Protein AF-A0A5J5A5L0-F1 (afdb_monomer_lite)

pLDDT: mean 72.86, std 15.51, range [33.0, 92.5]

Structure (mmCIF, N/CA/C/O backbone):
data_AF-A0A5J5A5L0-F1
#
_entry.id   AF-A0A5J5A5L0-F1
#
loop_
_atom_site.group_PDB
_atom_site.id
_atom_site.type_symbol
_atom_site.label_atom_id
_atom_site.label_alt_id
_atom_site.label_comp_id
_atom_site.label_asym_id
_atom_site.label_entity_id
_atom_site.label_seq_id
_atom_site.pdbx_PDB_ins_code
_atom_site.Cartn_x
_atom_site.Cartn_y
_atom_site.Cartn_z
_atom_site.occupancy
_atom_site.B_iso_or_equiv
_atom_site.auth_seq_id
_atom_site.auth_comp_id
_atom_site.auth_asym_id
_atom_site.auth_atom_id
_atom_site.pdbx_PDB_model_num
ATOM 1 N N . MET A 1 1 ? 2.752 12.393 -6.416 1.00 67.81 1 MET A N 1
ATOM 2 C CA . MET A 1 1 ? 1.842 11.281 -6.070 1.00 67.81 1 MET A CA 1
ATOM 3 C C . MET A 1 1 ? 1.662 11.139 -4.573 1.00 67.81 1 MET A C 1
ATOM 5 O O . MET A 1 1 ? 0.551 11.341 -4.117 1.00 67.81 1 MET A O 1
ATOM 9 N N . LEU A 1 2 ? 2.742 10.906 -3.819 1.00 70.50 2 LEU A N 1
ATOM 10 C CA . LEU A 1 2 ? 2.689 10.671 -2.369 1.00 70.50 2 LEU A CA 1
ATOM 11 C C . LEU A 1 2 ? 1.915 11.744 -1.575 1.00 70.50 2 LEU A C 1
ATOM 13 O O . LEU A 1 2 ? 1.157 11.389 -0.683 1.00 70.50 2 LEU A O 1
ATOM 17 N N . CYS A 1 3 ? 2.018 13.036 -1.925 1.00 77.50 3 CYS A N 1
ATOM 18 C CA . CYS A 1 3 ? 1.209 14.078 -1.265 1.00 77.50 3 CYS A CA 1
ATOM 19 C C . CYS A 1 3 ? -0.302 13.914 -1.475 1.00 77.50 3 CYS A C 1
ATOM 21 O O . CYS A 1 3 ? -1.066 14.151 -0.550 1.00 77.50 3 CYS A O 1
ATOM 23 N N . LEU A 1 4 ? -0.739 13.529 -2.677 1.00 72.06 4 LEU A N 1
ATOM 24 C CA . LEU A 1 4 ? -2.165 13.359 -2.980 1.00 72.06 4 LEU A CA 1
ATOM 25 C C . LEU A 1 4 ? -2.728 12.141 -2.244 1.00 72.06 4 LEU A C 1
ATOM 27 O O . LEU A 1 4 ? -3.839 12.176 -1.732 1.00 72.06 4 LEU A O 1
ATOM 31 N N . GLU A 1 5 ? -1.923 11.091 -2.124 1.00 69.75 5 GLU A N 1
ATOM 32 C CA . GLU A 1 5 ? -2.253 9.906 -1.337 1.00 69.75 5 GLU A CA 1
ATOM 33 C C . GLU A 1 5 ? -2.324 10.227 0.167 1.00 69.75 5 GLU A C 1
ATOM 35 O O . GLU A 1 5 ? -3.290 9.861 0.834 1.00 69.75 5 GLU A O 1
ATOM 40 N N . ALA A 1 6 ? -1.377 11.009 0.697 1.00 75.25 6 ALA A N 1
ATOM 41 C CA . ALA A 1 6 ? -1.411 11.475 2.085 1.00 75.25 6 ALA A CA 1
ATOM 42 C C . ALA A 1 6 ? -2.642 12.353 2.379 1.00 75.25 6 ALA A C 1
ATOM 44 O O . ALA A 1 6 ? -3.302 12.178 3.404 1.00 75.25 6 ALA A O 1
ATOM 45 N N . TRP A 1 7 ? -2.988 13.263 1.464 1.00 76.88 7 TRP A N 1
ATOM 46 C CA . TRP A 1 7 ?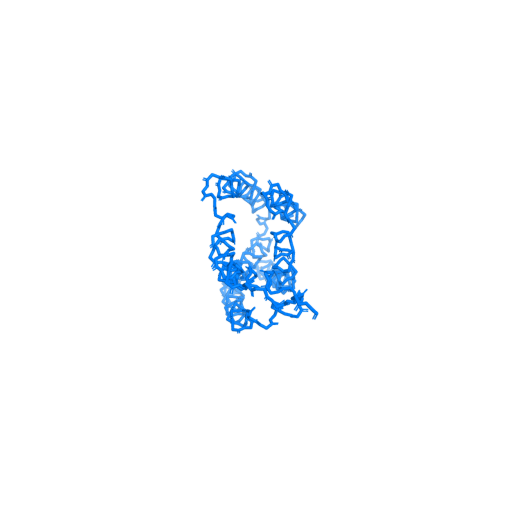 -4.184 14.100 1.580 1.00 76.88 7 TRP A CA 1
ATOM 47 C C . TRP A 1 7 ? -5.472 13.285 1.505 1.00 76.88 7 TRP A C 1
ATOM 49 O O . TRP A 1 7 ? -6.413 13.567 2.242 1.00 76.88 7 TRP A O 1
ATOM 59 N N . TYR A 1 8 ? -5.513 12.249 0.667 1.00 75.44 8 TYR A N 1
ATOM 60 C CA . TYR A 1 8 ? -6.637 11.318 0.624 1.00 75.44 8 TYR A CA 1
ATOM 61 C C . TYR A 1 8 ? -6.866 10.640 1.984 1.00 75.44 8 TYR A C 1
ATOM 63 O O . TYR A 1 8 ? -7.988 10.664 2.493 1.00 75.44 8 TYR A O 1
ATOM 71 N N . PHE A 1 9 ? -5.812 10.120 2.623 1.00 71.31 9 PHE A N 1
ATOM 72 C CA . PHE A 1 9 ? -5.925 9.535 3.965 1.00 71.31 9 PHE A CA 1
ATOM 73 C C . PHE A 1 9 ? -6.402 10.550 5.011 1.00 71.31 9 PHE A C 1
ATOM 75 O O . PHE A 1 9 ? -7.256 10.223 5.831 1.00 71.31 9 PHE A O 1
ATOM 82 N N . GLN A 1 10 ? -5.917 11.792 4.962 1.00 77.56 10 GLN A N 1
ATOM 83 C CA . GLN A 1 10 ? -6.354 12.848 5.882 1.00 77.56 10 GLN A CA 1
ATOM 84 C C . GLN A 1 10 ? -7.839 13.189 5.712 1.00 77.56 10 GLN A C 1
ATOM 86 O O . GLN A 1 10 ? -8.546 13.353 6.704 1.00 77.56 10 GLN A O 1
ATOM 91 N N . ILE A 1 11 ? -8.338 13.237 4.474 1.00 72.88 11 ILE A N 1
ATOM 92 C CA . ILE A 1 11 ? -9.765 13.452 4.199 1.00 72.88 11 ILE A CA 1
ATOM 93 C C . ILE A 1 11 ? -10.605 12.298 4.764 1.00 72.88 11 ILE A C 1
ATOM 95 O O . ILE A 1 11 ? -11.644 12.547 5.370 1.00 72.88 11 ILE A O 1
ATOM 99 N N . LEU A 1 12 ? -10.155 11.046 4.624 1.00 70.56 12 LEU A N 1
ATOM 100 C CA . LEU A 1 12 ? -10.853 9.894 5.206 1.00 70.56 12 LEU A CA 1
ATOM 101 C C . LEU A 1 12 ? -10.884 9.931 6.739 1.00 70.56 12 LEU A C 1
ATOM 103 O O . LEU A 1 12 ? -11.918 9.626 7.326 1.00 70.56 12 LEU A O 1
ATOM 107 N N . VAL A 1 13 ? -9.787 10.333 7.387 1.00 73.50 13 VAL A N 1
ATOM 108 C CA . VAL A 1 13 ? -9.740 10.511 8.850 1.00 73.50 13 VAL A CA 1
ATOM 109 C C . VAL A 1 13 ? -10.715 11.603 9.293 1.00 73.50 13 VAL A C 1
ATOM 111 O O . VAL A 1 13 ? -11.463 11.405 10.247 1.00 73.50 13 VAL A O 1
ATOM 114 N N . LEU A 1 14 ? -10.770 12.729 8.574 1.00 76.25 14 LEU A N 1
ATOM 115 C CA . LEU A 1 14 ? -11.729 13.800 8.859 1.00 76.25 14 LEU A CA 1
ATOM 116 C C . LEU A 1 14 ? -13.182 13.327 8.707 1.00 76.25 14 LEU A C 1
ATOM 118 O O . LEU A 1 14 ? -14.021 13.661 9.539 1.00 76.25 14 LEU A O 1
ATOM 122 N N . LEU A 1 15 ? -13.475 12.513 7.688 1.00 68.12 15 LEU A N 1
ATOM 123 C CA . LEU A 1 15 ? -14.794 11.897 7.513 1.00 68.12 15 LEU A CA 1
ATOM 124 C C . LEU A 1 15 ? -15.122 10.899 8.631 1.00 68.12 15 LEU A C 1
ATOM 126 O O . LEU A 1 15 ? -16.262 10.856 9.084 1.00 68.12 15 LEU A O 1
ATOM 130 N N . ALA A 1 16 ? -14.140 10.132 9.111 1.00 66.75 16 ALA A N 1
ATOM 131 C CA . ALA A 1 16 ? -14.319 9.234 10.251 1.00 66.75 16 ALA A CA 1
ATOM 132 C C . ALA A 1 16 ? -14.607 9.997 11.557 1.00 66.75 16 ALA A C 1
ATOM 134 O O . ALA A 1 16 ? -15.384 9.523 12.381 1.00 66.75 16 ALA A O 1
ATOM 135 N N . GLY A 1 17 ? -14.056 11.204 11.718 1.00 65.56 17 GLY A N 1
ATOM 136 C CA . GLY A 1 17 ? -14.345 12.090 12.851 1.00 65.56 17 GLY A CA 1
ATOM 137 C C . GLY A 1 17 ? -15.751 12.705 12.851 1.00 65.56 17 GLY A C 1
ATOM 138 O O . GLY A 1 17 ? -16.144 13.310 13.843 1.00 65.56 17 GLY A O 1
ATOM 139 N N . LEU A 1 18 ? -16.517 12.549 11.767 1.00 67.62 18 LEU A N 1
ATOM 140 C CA . LEU A 1 18 ? -17.912 12.992 11.650 1.00 67.62 18 LEU A CA 1
ATOM 141 C C . LEU A 1 18 ? -18.930 11.880 11.992 1.00 67.62 18 LEU A C 1
ATOM 143 O O . LEU A 1 18 ? -20.132 12.091 11.828 1.00 67.62 18 LEU A O 1
ATOM 147 N N . LEU A 1 19 ? -18.479 10.698 12.435 1.00 67.44 19 LEU A N 1
ATOM 148 C CA . LEU A 1 19 ? -19.357 9.613 12.900 1.00 67.44 19 LEU A CA 1
ATOM 149 C C . LEU A 1 19 ? -19.923 9.883 14.306 1.00 67.44 19 LEU A C 1
ATOM 151 O O . LEU A 1 19 ? -19.342 10.627 15.087 1.00 67.44 19 LEU A O 1
ATOM 155 N N . GLU A 1 20 ? -21.035 9.215 14.642 1.00 57.62 20 GLU A N 1
ATOM 156 C CA . GLU A 1 20 ? -21.775 9.385 15.910 1.00 57.62 20 GLU A CA 1
ATOM 157 C C . GLU A 1 20 ? -20.936 9.086 17.174 1.00 57.62 20 GLU A C 1
ATOM 159 O O . GLU A 1 20 ? -21.211 9.661 18.222 1.00 57.62 20 GLU A O 1
ATOM 164 N N . ASN A 1 21 ? -19.889 8.251 17.078 1.00 65.06 21 ASN A N 1
ATOM 165 C CA . ASN A 1 21 ? -18.919 7.978 18.153 1.00 65.06 21 ASN A CA 1
ATOM 166 C C . ASN A 1 21 ? -17.473 8.213 17.663 1.00 65.06 21 ASN A C 1
ATOM 168 O O . ASN A 1 21 ? -16.773 7.253 17.320 1.00 65.06 21 ASN A O 1
ATOM 172 N N . PRO A 1 22 ? -17.013 9.475 17.592 1.00 64.12 22 PRO A N 1
ATOM 173 C CA . PRO A 1 22 ? -15.764 9.824 16.920 1.00 64.12 22 PRO A CA 1
ATOM 174 C C . PRO A 1 22 ? -14.517 9.387 17.695 1.00 64.12 22 PRO A C 1
ATOM 176 O O . PRO A 1 22 ? -13.523 9.051 17.068 1.00 64.12 22 PRO A O 1
ATOM 179 N N . GLU A 1 23 ? -14.564 9.335 19.028 1.00 67.69 23 GLU A N 1
ATOM 180 C CA . GLU A 1 23 ? -13.405 9.020 19.880 1.00 67.69 23 GLU A CA 1
ATOM 181 C C . GLU A 1 23 ? -12.869 7.602 19.616 1.00 67.69 23 GLU A C 1
ATOM 183 O O . GLU A 1 23 ? -11.752 7.430 19.138 1.00 67.69 23 GLU A O 1
ATOM 188 N N . VAL A 1 24 ? -13.715 6.578 19.770 1.00 67.00 24 VAL A N 1
ATOM 189 C CA . VAL A 1 24 ? -13.324 5.172 19.545 1.00 67.00 24 VAL A CA 1
ATOM 190 C C . VAL A 1 24 ? -13.002 4.894 18.072 1.00 67.00 24 VAL A C 1
ATOM 192 O O . VAL A 1 24 ? -12.092 4.115 17.770 1.00 67.00 24 VAL A O 1
ATOM 195 N N . ALA A 1 25 ? -13.738 5.514 17.142 1.00 67.31 25 ALA A N 1
ATOM 196 C CA . ALA A 1 25 ? -13.513 5.340 15.710 1.00 67.31 25 ALA A CA 1
ATOM 197 C C . ALA A 1 25 ? -12.169 5.939 15.273 1.00 67.31 25 ALA A C 1
ATOM 199 O O . ALA A 1 25 ? -11.420 5.277 14.555 1.00 67.31 25 ALA A O 1
ATOM 200 N N . LEU A 1 26 ? -11.847 7.154 15.727 1.00 72.00 26 LEU A N 1
ATOM 201 C CA . LEU A 1 26 ? -10.579 7.816 15.430 1.00 72.00 26 LEU A CA 1
ATOM 202 C C . LEU A 1 26 ? -9.403 7.109 16.100 1.00 72.00 26 LEU A C 1
ATOM 204 O O . LEU A 1 26 ? -8.392 6.906 15.433 1.00 72.00 26 LEU A O 1
ATOM 208 N N . ASP A 1 27 ? -9.539 6.671 17.352 1.00 71.75 27 ASP A N 1
ATOM 209 C CA . ASP A 1 27 ? -8.474 5.950 18.056 1.00 71.75 27 ASP A CA 1
ATOM 210 C C . ASP A 1 27 ? -8.142 4.627 17.359 1.00 71.75 27 ASP A C 1
ATOM 212 O O . ASP A 1 27 ? -6.984 4.355 17.027 1.00 71.75 27 ASP A O 1
ATOM 216 N N . SER A 1 28 ? -9.167 3.834 17.037 1.00 68.81 28 SER A N 1
ATOM 217 C CA . SER A 1 28 ? -8.991 2.558 16.332 1.00 68.81 28 SER A CA 1
ATOM 218 C C . SER A 1 28 ? -8.393 2.763 14.935 1.00 68.81 28 SER A C 1
ATOM 220 O O . SER A 1 28 ? -7.485 2.035 14.520 1.00 68.81 28 SER A O 1
ATOM 222 N N . LEU A 1 29 ? -8.870 3.781 14.209 1.00 73.19 29 LEU A N 1
ATOM 223 C CA . LEU A 1 29 ? -8.372 4.136 12.882 1.00 73.19 29 LEU A CA 1
ATOM 224 C C . LEU A 1 29 ? -6.918 4.631 12.938 1.00 73.19 29 LEU A C 1
ATOM 226 O O . LEU A 1 29 ? -6.118 4.256 12.086 1.00 73.19 29 LEU A O 1
ATOM 230 N N . SER A 1 30 ? -6.556 5.432 13.940 1.00 78.00 30 SER A N 1
ATOM 231 C CA . SER A 1 30 ? -5.209 5.982 14.128 1.00 78.00 30 SER A CA 1
ATOM 232 C C . SER A 1 30 ? -4.169 4.883 14.362 1.00 78.00 30 SER A C 1
ATOM 234 O O . SER A 1 30 ? -3.100 4.880 13.740 1.00 78.00 30 SER A O 1
ATOM 236 N N . ILE A 1 31 ? -4.512 3.883 15.181 1.00 75.56 31 ILE A N 1
ATOM 237 C CA . ILE A 1 31 ? -3.678 2.692 15.395 1.00 75.56 31 ILE A CA 1
ATOM 238 C C . ILE A 1 31 ? -3.498 1.933 14.074 1.00 75.56 31 ILE A C 1
ATOM 240 O O . ILE A 1 31 ? -2.372 1.625 13.675 1.00 75.56 31 ILE A O 1
ATOM 244 N N . CYS A 1 32 ? -4.591 1.697 13.341 1.00 73.81 32 CYS A N 1
ATOM 245 C CA . CYS A 1 32 ? -4.541 1.027 12.041 1.00 73.81 32 CYS A CA 1
ATOM 246 C C . CYS A 1 32 ? -3.680 1.791 11.021 1.00 73.81 32 CYS A C 1
ATOM 248 O O . CYS A 1 32 ? -2.875 1.181 10.317 1.00 73.81 32 CYS A O 1
ATOM 250 N N . ILE A 1 33 ? -3.807 3.120 10.954 1.00 77.81 33 ILE A N 1
ATOM 251 C CA . ILE A 1 33 ? -3.022 3.977 10.054 1.00 77.81 33 ILE A CA 1
ATOM 252 C C . ILE A 1 33 ? -1.541 3.967 10.438 1.00 77.81 33 ILE A C 1
ATOM 254 O O . ILE A 1 33 ? -0.690 3.981 9.554 1.00 77.81 33 ILE A O 1
ATOM 258 N N . THR A 1 34 ? -1.212 3.885 11.727 1.00 82.81 34 THR A N 1
ATOM 259 C CA . THR A 1 34 ? 0.180 3.792 12.186 1.00 82.81 34 THR A CA 1
ATOM 260 C C . THR A 1 34 ? 0.823 2.481 11.733 1.00 82.81 34 THR A C 1
ATOM 262 O O . THR A 1 34 ? 1.912 2.495 11.153 1.00 82.81 34 THR A O 1
ATOM 265 N N . VAL A 1 35 ? 0.125 1.353 11.909 1.00 79.06 35 VAL A N 1
ATOM 266 C CA . VAL A 1 35 ? 0.580 0.042 11.412 1.00 79.06 35 VAL A CA 1
ATOM 267 C C . VAL A 1 35 ? 0.712 0.055 9.885 1.00 79.06 35 VAL A C 1
ATOM 269 O O . VAL A 1 35 ? 1.723 -0.403 9.349 1.00 79.06 35 VAL A O 1
ATOM 272 N N . LEU A 1 36 ? -0.262 0.637 9.175 1.00 78.88 36 LEU A N 1
ATOM 273 C CA . LEU A 1 36 ? -0.182 0.826 7.722 1.00 78.88 36 LEU A CA 1
ATOM 274 C C . LEU A 1 36 ? 1.020 1.680 7.326 1.00 78.88 36 LEU A C 1
ATOM 276 O O . LEU A 1 36 ? 1.707 1.330 6.374 1.00 78.88 36 LEU A O 1
ATOM 280 N N . GLY A 1 37 ? 1.309 2.756 8.056 1.00 80.62 37 GLY A N 1
ATOM 281 C CA . GLY A 1 37 ? 2.432 3.650 7.794 1.00 80.62 37 GLY A CA 1
ATOM 282 C C . GLY A 1 37 ? 3.782 2.937 7.866 1.00 80.62 37 GLY A C 1
ATOM 283 O O . GLY A 1 37 ? 4.637 3.149 7.007 1.00 80.62 37 GLY A O 1
ATOM 284 N N . TRP A 1 38 ? 3.968 2.037 8.836 1.00 81.56 38 TRP A N 1
ATOM 285 C CA . TRP A 1 38 ? 5.193 1.237 8.938 1.00 81.56 38 TRP A CA 1
ATOM 286 C C . TRP A 1 38 ? 5.379 0.312 7.737 1.00 81.56 38 TRP A C 1
ATOM 288 O O . TRP A 1 38 ? 6.466 0.250 7.160 1.00 81.56 38 TRP A O 1
ATOM 298 N N . VAL A 1 39 ? 4.315 -0.369 7.315 1.00 79.50 39 VAL A N 1
ATOM 299 C CA . VAL A 1 39 ? 4.373 -1.263 6.151 1.00 79.50 39 VAL A CA 1
ATOM 300 C C . VAL A 1 39 ? 4.511 -0.468 4.852 1.00 79.50 39 VAL A C 1
ATOM 302 O O . VAL A 1 39 ? 5.250 -0.866 3.953 1.00 79.50 39 VAL A O 1
ATOM 305 N N . PHE A 1 40 ? 3.881 0.701 4.773 1.00 80.69 40 PHE A N 1
ATOM 306 C CA . PHE A 1 40 ? 3.976 1.601 3.632 1.00 80.69 40 PHE A CA 1
ATOM 307 C C . PHE A 1 40 ? 5.415 2.062 3.377 1.00 80.69 40 PHE A C 1
ATOM 309 O O . PHE A 1 40 ? 5.839 2.109 2.225 1.00 80.69 40 PHE A O 1
ATOM 316 N N . MET A 1 41 ? 6.211 2.318 4.422 1.00 83.88 41 MET A N 1
ATOM 317 C CA . MET A 1 41 ? 7.631 2.667 4.261 1.00 83.88 41 MET A CA 1
ATOM 318 C C . MET A 1 41 ? 8.434 1.564 3.559 1.00 83.88 41 MET A C 1
ATOM 320 O O . MET A 1 41 ? 9.296 1.858 2.727 1.00 83.88 41 MET A O 1
ATOM 324 N N . ILE A 1 42 ? 8.113 0.296 3.830 1.00 83.06 42 ILE A N 1
ATOM 325 C CA . ILE A 1 42 ? 8.715 -0.846 3.130 1.00 83.06 42 ILE A CA 1
ATOM 326 C C . ILE A 1 42 ? 8.312 -0.812 1.648 1.00 83.06 42 ILE A C 1
ATOM 328 O O . ILE A 1 42 ? 9.170 -0.922 0.767 1.00 83.06 42 ILE A O 1
ATOM 332 N N . SER A 1 43 ? 7.027 -0.588 1.355 1.00 82.69 43 SER A N 1
ATOM 333 C CA . SER A 1 43 ? 6.522 -0.481 -0.020 1.00 82.69 43 SER A CA 1
ATOM 334 C C . SER A 1 43 ? 7.136 0.691 -0.798 1.00 82.69 43 SER A C 1
ATOM 336 O O . SER A 1 43 ? 7.439 0.545 -1.983 1.00 82.69 43 SER A O 1
ATOM 338 N N . VAL A 1 44 ? 7.384 1.837 -0.154 1.00 84.81 44 VAL A N 1
ATOM 339 C CA . VAL A 1 44 ? 8.069 2.991 -0.768 1.00 84.81 44 VAL A CA 1
ATOM 340 C C . VAL A 1 44 ? 9.509 2.638 -1.155 1.00 84.81 44 VAL A C 1
ATOM 342 O O . VAL A 1 44 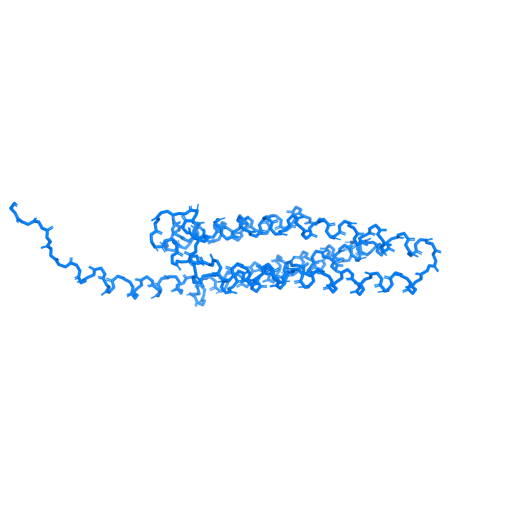? 9.963 3.016 -2.240 1.00 84.81 44 VAL A O 1
ATOM 345 N N . GLY A 1 45 ? 10.208 1.860 -0.323 1.00 88.06 45 GLY A N 1
ATOM 346 C CA . GLY A 1 45 ? 11.534 1.331 -0.649 1.00 88.06 45 GLY A CA 1
ATOM 347 C C . GLY A 1 45 ? 11.521 0.477 -1.921 1.00 88.06 45 GLY A C 1
ATOM 348 O O . GLY A 1 45 ? 12.324 0.701 -2.831 1.00 88.06 45 GLY A O 1
ATOM 349 N N . PHE A 1 46 ? 10.557 -0.444 -2.039 1.00 86.31 46 PHE A N 1
ATOM 350 C CA . PHE A 1 46 ? 10.386 -1.252 -3.250 1.00 86.31 46 PHE A CA 1
ATOM 351 C C . PHE A 1 46 ? 9.994 -0.422 -4.474 1.00 86.31 46 PHE A C 1
ATOM 353 O O . PHE A 1 46 ? 10.520 -0.668 -5.557 1.00 86.31 46 PHE A O 1
ATOM 360 N N . ASN A 1 47 ? 9.123 0.579 -4.317 1.00 88.19 47 ASN A N 1
ATOM 361 C CA . ASN A 1 47 ? 8.754 1.507 -5.387 1.00 88.19 47 ASN A CA 1
ATOM 362 C C . ASN A 1 47 ? 9.995 2.197 -5.984 1.00 88.19 47 ASN A C 1
ATOM 364 O O . ASN A 1 47 ? 10.170 2.210 -7.204 1.00 88.19 47 ASN A O 1
ATOM 368 N N . ALA A 1 48 ? 10.886 2.724 -5.138 1.00 89.25 48 ALA A N 1
ATOM 369 C CA . ALA A 1 48 ? 12.116 3.372 -5.593 1.00 89.25 48 ALA A CA 1
ATOM 370 C C . ALA A 1 48 ? 13.074 2.379 -6.275 1.00 89.25 48 ALA A C 1
ATOM 372 O O . ALA A 1 48 ? 13.578 2.652 -7.367 1.00 89.25 48 ALA A O 1
ATOM 373 N N . ALA A 1 49 ? 13.281 1.201 -5.674 1.00 89.81 49 ALA A N 1
ATOM 374 C CA . ALA A 1 49 ? 14.149 0.163 -6.230 1.00 89.81 49 ALA A CA 1
ATOM 375 C C . ALA A 1 49 ? 13.655 -0.343 -7.598 1.00 89.81 49 ALA A C 1
ATOM 377 O O . ALA A 1 49 ? 14.443 -0.457 -8.540 1.00 89.81 49 ALA A O 1
ATOM 378 N N . ALA A 1 50 ? 12.348 -0.595 -7.728 1.00 89.50 50 ALA A N 1
ATOM 379 C CA . ALA A 1 50 ? 11.714 -1.004 -8.977 1.00 89.50 50 ALA A CA 1
ATOM 380 C C . ALA A 1 50 ? 11.876 0.065 -10.064 1.00 89.50 50 ALA A C 1
ATOM 382 O O . ALA A 1 50 ? 12.279 -0.258 -11.181 1.00 89.50 50 ALA A O 1
ATOM 383 N N . SER A 1 51 ? 11.626 1.334 -9.722 1.00 90.38 51 SER A N 1
ATOM 384 C CA . SER A 1 51 ? 11.738 2.456 -10.656 1.00 90.38 51 SER A CA 1
ATOM 385 C C . SER A 1 51 ? 13.148 2.587 -11.230 1.00 90.38 51 SER A C 1
ATOM 387 O O . SER A 1 51 ? 13.299 2.733 -12.442 1.00 90.38 51 SER A O 1
ATOM 389 N N . VAL A 1 52 ? 14.182 2.507 -10.386 1.00 92.12 52 VAL A N 1
ATOM 390 C CA . VAL A 1 52 ? 15.581 2.609 -10.835 1.00 92.12 52 VAL A CA 1
ATOM 391 C C . VAL A 1 52 ? 15.976 1.392 -11.668 1.00 92.12 52 VAL A C 1
ATOM 393 O O . VAL A 1 52 ? 16.579 1.539 -12.729 1.00 92.12 52 VAL A O 1
ATOM 396 N N . ARG A 1 53 ? 15.617 0.181 -11.224 1.00 91.75 53 ARG A N 1
ATOM 397 C CA . ARG A 1 53 ? 15.967 -1.057 -11.931 1.00 91.75 53 ARG A CA 1
ATOM 398 C C . ARG A 1 53 ? 15.342 -1.109 -13.323 1.00 91.75 53 ARG A C 1
ATOM 400 O O . ARG A 1 53 ? 16.048 -1.369 -14.291 1.00 91.75 53 ARG A O 1
ATOM 407 N N . VAL A 1 54 ? 14.038 -0.855 -13.421 1.00 91.56 54 VAL A N 1
ATOM 408 C CA . VAL A 1 54 ? 13.307 -0.875 -14.695 1.00 91.56 54 VAL A CA 1
ATOM 409 C C . VAL A 1 54 ? 13.782 0.252 -15.609 1.00 91.56 54 VAL A C 1
ATOM 411 O O . VAL A 1 54 ? 14.043 -0.004 -16.782 1.00 91.56 54 VAL A O 1
ATOM 414 N N . GLY A 1 55 ? 13.975 1.462 -15.071 1.00 90.75 55 GLY A N 1
ATOM 415 C CA . GLY A 1 55 ? 14.485 2.598 -15.840 1.00 90.75 55 GLY A CA 1
ATOM 416 C C . GLY A 1 55 ? 15.873 2.341 -16.430 1.00 90.75 55 GLY A C 1
ATOM 417 O O . GLY A 1 55 ? 16.096 2.608 -17.609 1.00 90.75 55 GLY A O 1
ATOM 418 N N . ASN A 1 56 ? 16.784 1.742 -15.656 1.00 92.44 56 ASN A N 1
ATOM 419 C CA . ASN A 1 56 ? 18.128 1.411 -16.131 1.00 92.44 56 ASN A CA 1
ATOM 420 C C . ASN A 1 56 ? 18.121 0.313 -17.208 1.00 92.44 56 ASN A C 1
ATOM 422 O O . ASN A 1 56 ? 18.812 0.449 -18.214 1.00 92.44 56 ASN A O 1
ATOM 426 N N . GLU A 1 57 ? 17.338 -0.758 -17.033 1.00 91.00 57 GLU A N 1
ATOM 427 C CA . GLU A 1 57 ? 17.256 -1.852 -18.018 1.00 91.00 57 GLU A CA 1
ATOM 428 C C . GLU A 1 57 ? 16.603 -1.400 -19.335 1.00 91.00 57 GLU A C 1
ATOM 430 O O . GLU A 1 57 ? 17.032 -1.802 -20.419 1.00 91.00 57 GLU A O 1
ATOM 435 N N . LEU A 1 58 ? 15.598 -0.522 -19.262 1.00 90.19 58 LEU A N 1
ATOM 436 C CA . LEU A 1 58 ? 14.998 0.094 -20.447 1.00 90.19 58 LEU A CA 1
ATOM 437 C C . LEU A 1 58 ? 15.962 1.070 -21.131 1.00 90.19 58 LEU A C 1
ATOM 439 O O . LEU A 1 58 ? 16.101 1.020 -22.352 1.00 90.19 58 LEU A O 1
ATOM 443 N N . GLY A 1 59 ? 16.666 1.906 -20.361 1.00 90.69 59 GLY A N 1
ATOM 444 C CA . GLY A 1 59 ? 17.676 2.834 -20.880 1.00 90.69 59 GLY A CA 1
ATOM 445 C C . GLY A 1 59 ? 18.867 2.132 -21.542 1.00 90.69 59 GLY A C 1
ATOM 446 O O . GLY A 1 59 ? 19.433 2.654 -22.497 1.00 90.69 59 GLY A O 1
ATOM 447 N N . ALA A 1 60 ? 19.202 0.920 -21.091 1.00 91.69 60 ALA A N 1
ATOM 448 C CA . ALA A 1 60 ? 20.226 0.068 -21.695 1.00 91.69 60 ALA A CA 1
ATOM 449 C C . ALA A 1 60 ? 19.748 -0.697 -22.949 1.00 91.69 60 ALA A C 1
ATOM 451 O O . ALA A 1 60 ? 20.535 -1.422 -23.553 1.00 91.69 60 ALA A O 1
ATOM 452 N N . GLY A 1 61 ? 18.477 -0.568 -23.349 1.00 91.19 61 GLY A N 1
ATOM 453 C CA . GLY A 1 61 ? 17.926 -1.271 -24.510 1.00 91.19 61 GLY A CA 1
ATOM 454 C C . GLY A 1 61 ? 17.630 -2.757 -24.271 1.00 91.19 61 GLY A C 1
ATOM 455 O O . GLY A 1 61 ? 17.535 -3.519 -25.233 1.00 91.19 61 GLY A O 1
ATOM 456 N N . HIS A 1 62 ? 17.452 -3.188 -23.014 1.00 92.50 62 HIS A N 1
ATOM 457 C CA . HIS A 1 62 ? 17.171 -4.580 -22.640 1.00 92.50 62 HIS A CA 1
ATOM 458 C C . HIS A 1 62 ? 15.714 -4.791 -22.167 1.00 92.50 62 HIS A C 1
ATOM 460 O O . HIS A 1 62 ? 15.459 -5.068 -20.990 1.00 92.50 62 HIS A O 1
ATOM 466 N N . PRO A 1 63 ? 14.711 -4.767 -23.068 1.00 87.25 63 PRO A N 1
ATOM 467 C CA . PRO A 1 63 ? 13.297 -4.843 -22.684 1.00 87.25 63 PRO A CA 1
ATOM 468 C C . PRO A 1 63 ? 12.912 -6.171 -22.014 1.00 87.25 63 PRO A C 1
ATOM 470 O O . PRO A 1 63 ? 12.042 -6.201 -21.145 1.00 87.25 63 PRO A O 1
ATOM 473 N N . LYS A 1 64 ? 13.582 -7.280 -22.365 1.00 90.31 64 LYS A N 1
ATOM 474 C CA . LYS A 1 64 ? 13.351 -8.587 -21.722 1.00 90.31 64 LYS A CA 1
ATOM 475 C C . LYS A 1 64 ? 13.793 -8.592 -20.254 1.00 90.31 64 LYS A C 1
ATOM 477 O O . LYS A 1 64 ? 13.093 -9.149 -19.413 1.00 90.31 64 LYS A O 1
ATOM 482 N N . ALA A 1 65 ? 14.922 -7.953 -19.945 1.00 88.12 65 ALA A N 1
ATOM 483 C CA . ALA A 1 65 ? 15.436 -7.843 -18.580 1.00 88.12 65 ALA A CA 1
ATOM 484 C C . ALA A 1 65 ? 14.589 -6.882 -17.729 1.00 88.12 65 ALA A C 1
ATOM 486 O O . ALA A 1 65 ? 14.356 -7.147 -16.545 1.00 88.12 65 ALA A O 1
ATOM 487 N N . ALA A 1 66 ? 14.056 -5.820 -18.342 1.00 88.12 66 ALA A N 1
ATOM 488 C CA . ALA A 1 66 ? 13.080 -4.940 -17.709 1.00 88.12 66 ALA A CA 1
ATOM 489 C C . ALA A 1 66 ? 11.800 -5.705 -17.332 1.00 88.12 66 ALA A C 1
ATOM 491 O O . ALA A 1 66 ? 11.412 -5.698 -16.166 1.00 88.12 66 ALA A O 1
ATOM 492 N N . ALA A 1 67 ? 11.197 -6.447 -18.270 1.00 88.88 67 ALA A N 1
ATOM 493 C CA . ALA A 1 67 ? 9.994 -7.243 -18.007 1.00 88.88 67 ALA A CA 1
ATOM 494 C C . ALA A 1 67 ? 10.215 -8.301 -16.912 1.00 88.88 67 ALA A C 1
ATOM 496 O O . ALA A 1 67 ? 9.382 -8.459 -16.020 1.00 88.88 67 ALA A O 1
ATOM 497 N N . PHE A 1 68 ? 11.365 -8.980 -16.928 1.00 91.25 68 PHE A N 1
ATOM 498 C CA . PHE A 1 68 ? 11.729 -9.920 -15.870 1.00 91.25 68 PHE A CA 1
ATOM 499 C C . PHE A 1 68 ? 11.865 -9.230 -14.504 1.00 91.25 68 PHE A C 1
ATOM 501 O O . PHE A 1 68 ? 11.362 -9.737 -13.503 1.00 91.25 68 PHE A O 1
ATOM 508 N N . SER A 1 69 ? 12.481 -8.043 -14.463 1.00 88.88 69 SER A N 1
ATOM 509 C CA . SER A 1 69 ? 12.624 -7.260 -13.230 1.00 88.88 69 SER A CA 1
ATOM 510 C C . SER A 1 69 ? 11.265 -6.859 -12.647 1.00 88.88 69 SER A C 1
ATOM 512 O O . SER A 1 69 ? 11.096 -6.932 -11.432 1.00 88.88 69 SER A O 1
ATOM 514 N N . VAL A 1 70 ? 10.288 -6.510 -13.495 1.00 89.31 70 VAL A N 1
ATOM 515 C CA . VAL A 1 70 ? 8.903 -6.229 -13.075 1.00 89.31 70 VAL A CA 1
ATOM 516 C C . VAL A 1 70 ? 8.268 -7.454 -12.422 1.00 89.31 70 VAL A C 1
ATOM 518 O O . VAL A 1 70 ? 7.776 -7.369 -11.301 1.00 89.31 70 VAL A O 1
ATOM 521 N N . VAL A 1 71 ? 8.323 -8.614 -13.082 1.00 90.25 71 VAL A N 1
ATOM 522 C CA . VAL A 1 71 ? 7.729 -9.851 -12.548 1.00 90.25 71 VAL A CA 1
ATOM 523 C C . VAL A 1 71 ? 8.360 -10.230 -11.208 1.00 90.25 71 VAL A C 1
ATOM 525 O O . VAL A 1 71 ? 7.645 -10.560 -10.260 1.00 90.25 71 VAL A O 1
ATOM 528 N N . MET A 1 72 ? 9.687 -10.137 -11.102 1.00 90.56 72 MET A N 1
ATOM 529 C CA . MET A 1 72 ? 10.410 -10.456 -9.872 1.00 90.56 72 MET A CA 1
ATOM 530 C C . MET A 1 72 ? 10.055 -9.504 -8.730 1.00 90.56 72 MET A C 1
ATOM 532 O O . MET A 1 72 ? 9.729 -9.969 -7.638 1.00 90.56 72 MET A O 1
ATOM 536 N N . VAL A 1 73 ? 10.075 -8.187 -8.963 1.00 87.81 73 VAL A N 1
ATOM 537 C CA . VAL A 1 73 ? 9.807 -7.212 -7.896 1.00 87.81 73 VAL A CA 1
ATOM 538 C C . VAL A 1 73 ? 8.352 -7.265 -7.431 1.00 87.81 73 VAL A C 1
ATOM 540 O O . VAL A 1 73 ? 8.099 -7.211 -6.229 1.00 87.81 73 VAL A O 1
ATOM 543 N N . THR A 1 74 ? 7.399 -7.469 -8.348 1.00 87.69 74 THR A N 1
ATOM 544 C CA . THR A 1 74 ? 5.985 -7.657 -7.997 1.00 87.69 74 THR A CA 1
ATOM 545 C C . THR A 1 74 ? 5.770 -8.951 -7.212 1.00 87.69 74 THR A C 1
ATOM 547 O O . THR A 1 74 ? 5.052 -8.936 -6.216 1.00 87.69 74 THR A O 1
ATOM 550 N N . SER A 1 75 ? 6.425 -10.052 -7.594 1.00 88.19 75 SER A N 1
ATOM 551 C CA . SER A 1 75 ? 6.298 -11.333 -6.883 1.00 88.19 75 SER A CA 1
ATOM 552 C C . SER A 1 75 ? 6.881 -11.268 -5.470 1.00 88.19 75 SER A C 1
ATOM 554 O O . SER A 1 75 ? 6.239 -11.707 -4.518 1.00 88.19 75 SER A O 1
ATOM 556 N N . ILE A 1 76 ? 8.071 -10.678 -5.310 1.00 89.50 76 ILE A N 1
ATOM 557 C CA . ILE A 1 76 ? 8.717 -10.508 -3.999 1.00 89.50 76 ILE A CA 1
ATOM 558 C C . ILE A 1 76 ? 7.868 -9.612 -3.097 1.00 89.50 76 ILE A C 1
ATOM 560 O O . ILE A 1 76 ? 7.615 -9.962 -1.946 1.00 89.50 76 ILE A O 1
ATOM 564 N N . SER A 1 77 ? 7.393 -8.483 -3.627 1.00 87.44 77 SER A N 1
ATOM 565 C CA . SER A 1 77 ? 6.516 -7.572 -2.894 1.00 87.44 77 SER A CA 1
ATOM 566 C C . SER A 1 77 ? 5.233 -8.267 -2.447 1.00 87.44 77 SER A C 1
ATOM 568 O O . SER A 1 77 ? 4.891 -8.194 -1.271 1.00 87.44 77 SER A O 1
ATOM 570 N N . PHE A 1 78 ? 4.583 -9.026 -3.333 1.00 86.94 78 PHE A N 1
ATOM 571 C CA . PHE A 1 78 ? 3.384 -9.784 -2.989 1.00 86.94 78 PHE A CA 1
ATOM 572 C C . PHE A 1 78 ? 3.631 -10.783 -1.853 1.00 86.94 78 PHE A C 1
ATOM 574 O O . PHE A 1 78 ? 2.867 -10.815 -0.891 1.00 86.94 78 PHE A O 1
ATOM 581 N N . ILE A 1 79 ? 4.718 -11.558 -1.923 1.00 88.75 79 ILE A N 1
ATOM 582 C CA . ILE A 1 79 ? 5.076 -12.529 -0.879 1.00 88.75 79 ILE A CA 1
ATOM 583 C C . ILE A 1 79 ? 5.298 -11.823 0.461 1.00 88.75 79 ILE A C 1
ATOM 585 O O . ILE A 1 79 ? 4.747 -12.249 1.475 1.00 88.75 79 ILE A O 1
ATOM 589 N N . ILE A 1 80 ? 6.060 -10.726 0.473 1.00 87.38 80 ILE A N 1
ATOM 590 C CA . ILE A 1 80 ? 6.324 -9.955 1.695 1.00 87.38 80 ILE A CA 1
ATOM 591 C C . ILE A 1 80 ? 5.021 -9.399 2.268 1.00 87.38 80 ILE A C 1
ATOM 593 O O . ILE A 1 80 ? 4.775 -9.533 3.463 1.00 87.38 80 ILE A O 1
ATOM 597 N N . SER A 1 81 ? 4.155 -8.829 1.434 1.00 85.06 81 SER A N 1
ATOM 598 C CA . SER A 1 81 ? 2.884 -8.265 1.886 1.00 85.06 81 SER A CA 1
ATOM 599 C C . SER A 1 81 ? 1.922 -9.324 2.415 1.00 85.06 81 SER A C 1
ATOM 601 O O . SER A 1 81 ? 1.235 -9.064 3.398 1.00 85.06 81 SER A O 1
ATOM 603 N N . VAL A 1 82 ? 1.911 -10.532 1.842 1.00 86.31 82 VAL A N 1
ATOM 604 C CA . VAL A 1 82 ? 1.150 -11.670 2.383 1.00 86.31 82 VAL A CA 1
ATOM 605 C C . VAL A 1 82 ? 1.710 -12.109 3.735 1.00 86.31 82 VAL A C 1
ATOM 607 O O . VAL A 1 82 ? 0.938 -12.300 4.672 1.00 86.31 82 VAL A O 1
ATOM 610 N N . ILE A 1 83 ? 3.034 -12.222 3.876 1.00 87.00 83 ILE A N 1
ATOM 611 C CA . ILE A 1 83 ? 3.670 -12.570 5.156 1.00 87.00 83 ILE A CA 1
ATOM 612 C C . ILE A 1 83 ? 3.317 -11.529 6.224 1.00 87.00 83 ILE A C 1
ATOM 614 O O . ILE A 1 83 ? 2.881 -11.892 7.313 1.00 87.00 83 ILE A O 1
ATOM 618 N N . VAL A 1 84 ? 3.440 -10.240 5.903 1.00 84.00 84 VAL A N 1
ATOM 619 C CA . VAL A 1 84 ? 3.094 -9.144 6.818 1.00 84.00 84 VAL A CA 1
ATOM 620 C C . VAL A 1 84 ? 1.605 -9.168 7.172 1.00 84.00 84 VAL A C 1
ATOM 622 O O . VAL A 1 84 ? 1.263 -9.030 8.343 1.00 84.00 84 VAL A O 1
ATOM 625 N N . ALA A 1 85 ? 0.715 -9.408 6.207 1.00 82.88 85 ALA A N 1
ATOM 626 C CA . ALA A 1 85 ? -0.719 -9.525 6.465 1.00 82.88 85 ALA A CA 1
ATOM 627 C C . ALA A 1 85 ? -1.046 -10.703 7.397 1.00 82.88 85 ALA A C 1
ATOM 629 O O . ALA A 1 85 ? -1.848 -10.547 8.315 1.00 82.88 85 ALA A O 1
ATOM 630 N N . ILE A 1 86 ? -0.395 -11.858 7.216 1.00 83.88 86 ILE A N 1
ATOM 631 C CA . ILE A 1 86 ? -0.546 -13.014 8.111 1.00 83.88 86 ILE A CA 1
ATOM 632 C C . ILE A 1 86 ? -0.050 -12.670 9.518 1.00 83.88 86 ILE A C 1
ATOM 634 O O . ILE A 1 86 ? -0.747 -12.953 10.488 1.00 83.88 86 ILE A O 1
ATOM 638 N N . ILE A 1 87 ? 1.114 -12.027 9.641 1.00 82.19 87 ILE A N 1
ATOM 639 C CA . ILE A 1 87 ? 1.667 -11.607 10.936 1.00 82.19 87 ILE A CA 1
ATOM 640 C C . ILE A 1 87 ? 0.696 -10.663 11.653 1.00 82.19 87 ILE A C 1
ATOM 642 O O . ILE A 1 87 ? 0.405 -10.872 12.827 1.00 82.19 87 ILE A O 1
ATOM 646 N N . VAL A 1 88 ? 0.146 -9.670 10.948 1.00 76.31 88 VAL A N 1
ATOM 647 C CA . VAL A 1 88 ? -0.825 -8.719 11.510 1.00 76.31 88 VAL A CA 1
ATOM 648 C C . VAL A 1 88 ? -2.132 -9.411 11.910 1.00 76.31 88 VAL A C 1
ATOM 650 O O . VAL A 1 88 ? -2.695 -9.072 12.944 1.00 76.31 88 VAL A O 1
ATOM 653 N N . LEU A 1 89 ? -2.602 -10.408 11.152 1.00 76.62 89 LEU A N 1
ATOM 654 C CA . LEU A 1 89 ? -3.794 -11.185 11.515 1.00 76.62 89 LEU A CA 1
ATOM 655 C C . LEU A 1 89 ? -3.574 -12.064 12.747 1.00 76.62 89 LEU A C 1
ATOM 657 O O . LEU A 1 89 ? -4.449 -12.138 13.605 1.00 76.62 89 LEU A O 1
ATOM 661 N N . VAL A 1 90 ? -2.420 -12.727 12.840 1.00 76.38 90 VAL A N 1
ATOM 662 C CA . VAL A 1 90 ? -2.080 -13.602 13.972 1.00 76.38 90 VAL A CA 1
ATOM 663 C C . VAL A 1 90 ? -1.839 -12.784 15.238 1.00 76.38 90 VAL A C 1
ATOM 665 O O . VAL A 1 90 ? -2.262 -13.182 16.319 1.00 76.38 90 VAL A O 1
ATOM 668 N N . LEU A 1 91 ? -1.200 -11.621 15.110 1.00 70.81 91 LEU A N 1
ATOM 669 C CA . LEU A 1 91 ? -0.918 -10.718 16.224 1.00 70.81 91 LEU A CA 1
ATOM 670 C C . LEU A 1 91 ? -2.029 -9.693 16.471 1.00 70.81 91 LEU A C 1
ATOM 672 O O . LEU A 1 91 ? -1.823 -8.790 17.278 1.00 70.81 91 LEU A O 1
ATOM 676 N N . ARG A 1 92 ? -3.199 -9.816 15.827 1.00 66.75 92 ARG A N 1
ATOM 677 C CA . ARG A 1 92 ? -4.280 -8.816 15.909 1.00 66.75 92 ARG A CA 1
ATOM 678 C C . ARG A 1 92 ? -4.683 -8.486 17.345 1.00 66.75 92 ARG A C 1
ATOM 680 O O . ARG A 1 92 ? -4.901 -7.327 17.666 1.00 66.75 92 ARG A O 1
ATOM 687 N N . ASP A 1 93 ? -4.727 -9.515 18.191 1.00 61.03 93 ASP A N 1
ATOM 688 C CA . ASP A 1 93 ? -5.211 -9.428 19.565 1.00 61.03 93 ASP A CA 1
ATOM 689 C C . ASP A 1 93 ? -4.093 -9.022 20.534 1.00 61.03 93 ASP A C 1
ATOM 691 O O . ASP A 1 93 ? -4.383 -8.768 21.688 1.00 61.03 93 ASP A O 1
ATOM 695 N N . VAL A 1 94 ? -2.827 -8.962 20.097 1.00 64.31 94 VAL A N 1
ATOM 696 C CA . VAL A 1 94 ? -1.672 -8.550 20.923 1.00 64.31 94 VAL A CA 1
ATOM 697 C C . VAL A 1 94 ? -1.187 -7.156 20.528 1.00 64.31 94 VAL A C 1
ATOM 699 O O . VAL A 1 94 ? -0.867 -6.341 21.390 1.00 64.31 94 VAL A O 1
ATOM 702 N N . ILE A 1 95 ? -1.163 -6.859 19.225 1.00 64.19 95 ILE A N 1
ATOM 703 C CA . ILE A 1 95 ? -0.821 -5.536 18.694 1.00 64.19 95 ILE A CA 1
ATOM 704 C C . ILE A 1 95 ? -1.818 -4.494 19.191 1.00 64.19 95 ILE A C 1
ATOM 706 O O . ILE A 1 95 ? -1.400 -3.404 19.560 1.00 64.19 95 ILE A O 1
ATOM 710 N N . SER A 1 96 ? -3.107 -4.823 19.268 1.00 62.00 96 SER A N 1
ATOM 711 C CA . SER A 1 96 ? -4.126 -3.926 19.813 1.00 62.00 96 SER A CA 1
ATOM 712 C C . SER A 1 96 ? -3.782 -3.454 21.233 1.00 62.00 96 SER A C 1
ATOM 714 O O . SER A 1 96 ? -3.771 -2.251 21.477 1.00 62.00 96 SER A O 1
ATOM 716 N N . TYR A 1 97 ? -3.393 -4.363 22.135 1.00 63.00 97 TYR A N 1
ATOM 717 C CA . TYR A 1 97 ? -3.020 -4.011 23.515 1.00 63.00 97 TYR A CA 1
ATOM 718 C C . TYR A 1 97 ? -1.671 -3.292 23.641 1.00 63.00 97 TYR A C 1
ATOM 720 O O . TYR A 1 97 ? -1.416 -2.644 24.650 1.00 63.00 97 TYR A O 1
ATOM 728 N N . ALA A 1 98 ? -0.803 -3.369 22.627 1.00 65.00 98 ALA A N 1
ATOM 729 C CA . ALA A 1 98 ? 0.440 -2.598 22.606 1.00 65.00 98 ALA A CA 1
ATOM 730 C C . ALA A 1 98 ? 0.201 -1.096 22.358 1.00 65.00 98 ALA A C 1
ATOM 732 O O . ALA A 1 98 ? 1.049 -0.279 22.715 1.00 65.00 98 ALA A O 1
ATOM 733 N N . PHE A 1 99 ? -0.933 -0.734 21.747 1.00 61.28 99 PHE A N 1
ATOM 734 C CA . PHE A 1 99 ? -1.291 0.652 21.434 1.00 61.28 99 PHE A CA 1
ATOM 735 C C . PHE A 1 99 ? -2.418 1.217 22.313 1.00 61.28 99 PHE A C 1
ATOM 737 O O . PHE A 1 99 ? -2.566 2.435 22.373 1.00 61.28 99 PHE A O 1
ATOM 744 N N . THR A 1 100 ? -3.209 0.378 22.993 1.00 63.09 100 THR A N 1
ATOM 745 C CA . THR A 1 100 ? -4.270 0.839 23.903 1.00 63.09 100 THR A CA 1
ATOM 746 C C . THR A 1 100 ? -4.520 -0.131 25.058 1.00 63.09 100 THR A C 1
ATOM 748 O O . THR A 1 100 ? -4.545 -1.344 24.871 1.00 63.09 100 THR A O 1
ATOM 751 N N . GLU A 1 101 ? -4.763 0.405 26.256 1.00 61.16 101 GLU A N 1
ATOM 752 C CA . GLU A 1 101 ? -5.217 -0.372 27.421 1.00 61.16 101 GLU A CA 1
ATOM 753 C C . GLU A 1 101 ? -6.751 -0.548 27.442 1.00 61.16 101 GLU A C 1
ATOM 755 O O . GLU A 1 101 ? -7.283 -1.347 28.212 1.00 61.16 101 GLU A O 1
ATOM 760 N N . GLY A 1 102 ? -7.486 0.175 26.585 1.00 63.44 102 GLY A N 1
ATOM 761 C CA . GLY A 1 102 ? -8.945 0.132 26.531 1.00 63.44 102 GLY A CA 1
ATOM 762 C C . GLY A 1 102 ? -9.472 -1.090 25.777 1.00 63.44 102 GLY A C 1
ATOM 763 O O . GLY A 1 102 ? -9.307 -1.193 24.561 1.00 63.44 102 GLY A O 1
ATOM 764 N N . GLU A 1 103 ? -10.194 -1.981 26.468 1.00 66.44 103 GLU A N 1
ATOM 765 C CA . GLU A 1 103 ? -10.786 -3.196 25.873 1.00 66.44 103 GLU A CA 1
ATOM 766 C C . GLU A 1 103 ? -11.705 -2.900 24.673 1.00 66.44 103 GLU A C 1
ATOM 768 O O . GLU A 1 103 ? -11.767 -3.682 23.722 1.00 66.44 103 GLU A O 1
ATOM 773 N N . VAL A 1 104 ? -12.389 -1.751 24.687 1.00 62.84 104 VAL A N 1
ATOM 774 C CA . VAL A 1 104 ? -13.311 -1.322 23.623 1.00 62.84 104 VAL A CA 1
ATOM 775 C C . VAL A 1 104 ? -12.560 -0.983 22.330 1.00 62.84 104 VAL A C 1
ATOM 777 O O . VAL A 1 104 ? -12.933 -1.461 21.258 1.00 62.84 104 VAL A O 1
ATOM 780 N N . VAL A 1 105 ? -11.469 -0.216 22.427 1.00 62.12 105 VAL A N 1
ATOM 781 C CA . VAL A 1 105 ? -10.634 0.166 21.275 1.00 62.12 105 VAL A CA 1
ATOM 782 C C . VAL A 1 105 ? -9.854 -1.049 20.772 1.00 62.12 105 VAL A C 1
ATOM 784 O O . VAL A 1 105 ? -9.805 -1.298 19.569 1.00 62.12 105 VAL A O 1
ATOM 787 N N . ALA A 1 106 ? -9.323 -1.878 21.677 1.00 64.94 106 ALA A N 1
ATOM 788 C CA . ALA A 1 106 ? -8.590 -3.083 21.301 1.00 64.94 106 ALA A CA 1
ATOM 789 C C . ALA A 1 106 ? -9.454 -4.062 20.486 1.00 64.94 106 ALA A C 1
ATOM 791 O O . ALA A 1 106 ? -9.004 -4.624 19.483 1.00 64.94 106 ALA A O 1
ATOM 792 N N . LYS A 1 107 ? -10.721 -4.227 20.877 1.00 67.38 107 LYS A N 1
ATOM 793 C CA . LYS A 1 107 ? -11.669 -5.091 20.172 1.00 67.38 107 LYS A CA 1
ATOM 794 C C . LYS A 1 107 ? -12.111 -4.508 18.830 1.00 67.38 107 LYS A C 1
ATOM 796 O O . LYS A 1 107 ? -12.187 -5.249 17.853 1.00 67.38 107 LYS A O 1
ATOM 801 N N . ALA A 1 108 ? -12.322 -3.193 18.756 1.00 65.94 108 ALA A N 1
ATOM 802 C CA . ALA A 1 108 ? -12.613 -2.508 17.499 1.00 65.94 108 ALA A CA 1
ATOM 803 C C . ALA A 1 108 ? -11.456 -2.638 16.488 1.00 65.94 108 ALA A C 1
ATOM 805 O O . ALA A 1 108 ? -11.694 -2.913 15.312 1.00 65.94 108 ALA A O 1
ATOM 806 N N . VAL A 1 109 ? -10.202 -2.534 16.946 1.00 64.88 109 VAL A N 1
ATOM 807 C CA . VAL A 1 109 ? -9.011 -2.783 16.115 1.00 64.88 109 VAL A CA 1
ATOM 808 C C . VAL A 1 109 ? -8.965 -4.240 15.636 1.00 64.88 109 VAL A C 1
ATOM 810 O O . VAL A 1 109 ? -8.773 -4.475 14.444 1.00 64.88 109 VAL A O 1
ATOM 813 N N . SER A 1 110 ? -9.214 -5.220 16.515 1.00 68.50 110 SER A N 1
ATOM 814 C CA . SER A 1 110 ? -9.229 -6.651 16.150 1.00 68.50 110 SER A CA 1
ATOM 815 C C . SER A 1 110 ? -10.316 -6.995 15.115 1.00 68.50 110 SER A C 1
ATOM 817 O O . SER A 1 110 ? -10.075 -7.786 14.195 1.00 68.50 110 SER A O 1
ATOM 819 N N . ASP A 1 111 ? -11.483 -6.346 15.194 1.00 69.25 111 ASP A N 1
ATOM 820 C CA . ASP A 1 111 ? -12.560 -6.473 14.202 1.00 69.25 111 ASP A CA 1
ATOM 821 C C . ASP A 1 111 ? -12.217 -5.793 12.861 1.00 69.25 111 ASP A C 1
ATOM 823 O O . ASP A 1 111 ? -12.676 -6.235 11.804 1.00 69.25 111 ASP A O 1
ATOM 827 N N . MET A 1 112 ? -11.371 -4.755 12.872 1.00 68.44 112 MET A N 1
ATOM 828 C CA . MET A 1 112 ? -10.846 -4.105 11.663 1.00 68.44 112 MET A CA 1
ATOM 829 C C . MET A 1 112 ? -9.640 -4.828 11.051 1.00 68.44 112 MET A C 1
ATOM 831 O O . MET A 1 112 ? -9.380 -4.663 9.857 1.00 68.44 112 MET A O 1
ATOM 835 N N . CYS A 1 113 ? -8.927 -5.669 11.803 1.00 71.25 113 CYS A N 1
ATOM 836 C CA . CYS A 1 113 ? -7.735 -6.373 11.323 1.00 71.25 113 CYS A CA 1
ATOM 837 C C . CYS A 1 113 ? -7.923 -7.191 10.028 1.00 71.25 113 CYS A C 1
ATOM 839 O O . CYS A 1 113 ? -7.008 -7.180 9.206 1.00 71.25 113 CYS A O 1
ATOM 841 N N . PRO A 1 114 ? -9.061 -7.860 9.756 1.00 71.75 114 PRO A N 1
ATOM 842 C CA . PRO A 1 114 ? -9.296 -8.510 8.465 1.00 71.75 114 PRO A CA 1
ATOM 843 C C . PRO A 1 114 ? -9.300 -7.526 7.288 1.00 71.75 114 PRO A C 1
ATOM 845 O O . PRO A 1 114 ? -8.704 -7.801 6.247 1.00 71.75 114 PRO A O 1
ATOM 848 N N . LEU A 1 115 ? -9.926 -6.357 7.462 1.00 73.19 115 LEU A N 1
ATOM 849 C CA . LEU A 1 115 ? -9.922 -5.287 6.460 1.00 73.19 115 LEU A CA 1
ATOM 850 C C . LEU A 1 115 ? -8.526 -4.671 6.326 1.00 73.19 115 LEU A C 1
ATOM 852 O O . LEU A 1 115 ? -8.067 -4.417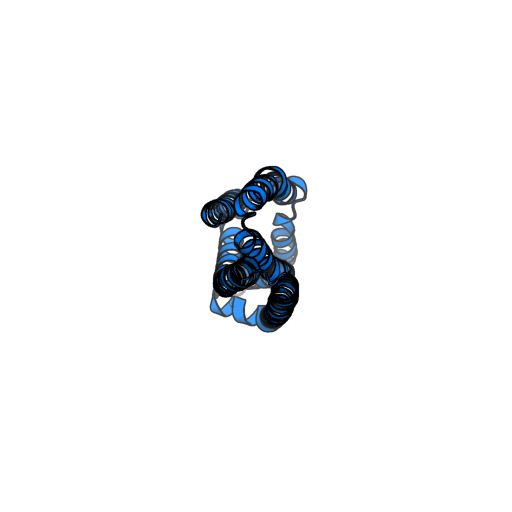 5.211 1.00 73.19 115 LEU A O 1
ATOM 856 N N . LEU A 1 116 ? -7.827 -4.493 7.447 1.00 73.38 116 LEU A N 1
ATOM 857 C CA . LEU A 1 116 ? -6.447 -4.022 7.493 1.00 73.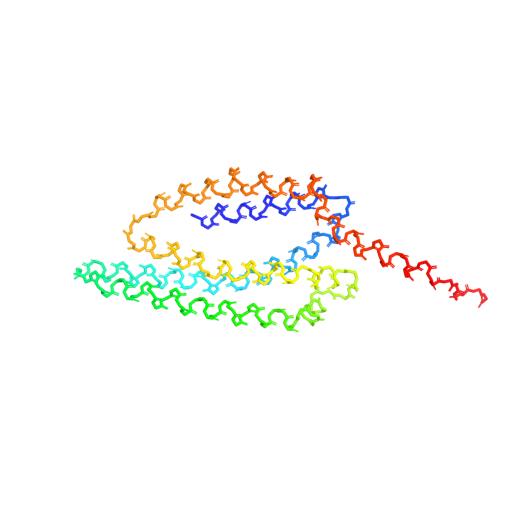38 116 LEU A CA 1
ATOM 858 C C . LEU A 1 116 ? -5.507 -4.965 6.732 1.00 73.38 116 LEU A C 1
ATOM 860 O O . LEU A 1 116 ? -4.695 -4.506 5.940 1.00 73.38 116 LEU A O 1
ATOM 864 N N . ALA A 1 117 ? -5.651 -6.278 6.911 1.00 75.19 117 ALA A N 1
ATOM 865 C CA . ALA A 1 117 ? -4.840 -7.292 6.244 1.00 75.19 117 ALA A CA 1
ATOM 866 C C . ALA A 1 117 ? -5.036 -7.282 4.724 1.00 75.19 117 ALA A C 1
ATOM 868 O O . ALA A 1 117 ? -4.062 -7.301 3.974 1.00 75.19 117 ALA A O 1
ATOM 869 N N . VAL A 1 118 ? -6.283 -7.172 4.255 1.00 76.19 118 VAL A N 1
ATOM 870 C CA . VAL A 1 118 ? -6.567 -6.995 2.821 1.00 76.19 118 VAL A CA 1
ATOM 871 C C . VAL A 1 118 ? -5.951 -5.691 2.312 1.00 76.19 118 VAL A C 1
ATOM 873 O O . VAL A 1 118 ? -5.301 -5.673 1.268 1.00 76.19 118 VAL A O 1
ATOM 876 N N . THR A 1 119 ? -6.095 -4.609 3.079 1.00 76.81 119 THR A N 1
ATOM 877 C CA . THR A 1 119 ? -5.530 -3.297 2.743 1.00 76.81 119 THR A CA 1
ATOM 878 C C . THR A 1 119 ? -4.005 -3.348 2.659 1.00 76.81 119 THR A C 1
ATOM 880 O O . THR A 1 119 ? -3.438 -2.761 1.742 1.00 76.81 119 THR A O 1
ATOM 883 N N . LEU A 1 120 ? -3.342 -4.093 3.546 1.00 79.62 120 LEU A N 1
ATOM 884 C CA . LEU A 1 120 ? -1.895 -4.315 3.555 1.00 79.62 120 LEU A CA 1
ATOM 885 C C . LEU A 1 120 ? -1.414 -5.065 2.310 1.00 79.62 120 LEU A C 1
ATOM 887 O O . LEU A 1 120 ? -0.411 -4.677 1.716 1.00 79.62 120 LEU A O 1
ATOM 891 N N . VAL A 1 121 ? -2.139 -6.101 1.876 1.00 80.00 121 VAL A N 1
ATOM 892 C CA . VAL A 1 121 ? -1.805 -6.829 0.641 1.00 80.00 121 VAL A CA 1
ATOM 893 C C . VAL A 1 121 ? -1.933 -5.914 -0.578 1.00 80.00 121 VAL A C 1
ATOM 895 O O . VAL A 1 121 ? -1.025 -5.862 -1.409 1.00 80.00 121 VAL A O 1
ATOM 898 N N . LEU A 1 122 ? -3.019 -5.140 -0.667 1.00 79.81 122 LEU A N 1
ATOM 899 C CA . LEU A 1 122 ? -3.240 -4.203 -1.774 1.00 79.81 122 LEU A CA 1
ATOM 900 C C . LEU A 1 122 ? -2.200 -3.065 -1.790 1.00 79.81 122 LEU A C 1
ATOM 902 O O . LEU A 1 122 ? -1.626 -2.774 -2.841 1.00 79.81 122 LEU A O 1
ATOM 906 N N . ASN A 1 123 ? -1.890 -2.486 -0.624 1.00 76.56 123 ASN A N 1
ATOM 907 C CA . ASN A 1 123 ? -0.854 -1.453 -0.455 1.00 76.56 123 ASN A CA 1
ATOM 908 C C . ASN A 1 123 ? 0.575 -1.991 -0.612 1.00 76.56 123 ASN A C 1
ATOM 910 O O . ASN A 1 123 ? 1.523 -1.220 -0.744 1.00 76.56 123 ASN A O 1
ATOM 914 N N . GLY A 1 124 ? 0.754 -3.307 -0.608 1.00 77.38 124 GLY A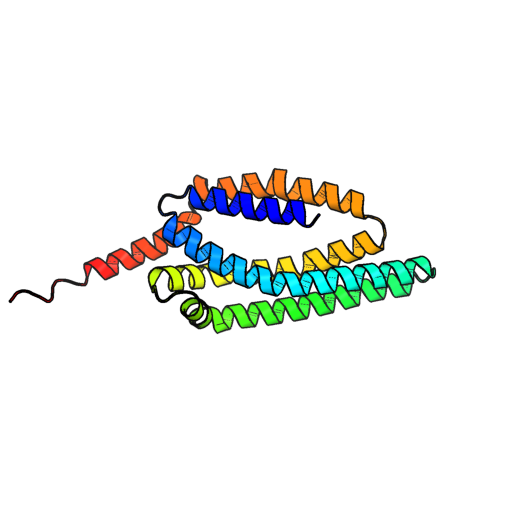 N 1
ATOM 915 C CA . GLY A 1 124 ? 2.001 -3.946 -0.995 1.00 77.38 124 GLY A CA 1
ATOM 916 C C . GLY A 1 124 ? 2.289 -3.802 -2.481 1.00 77.38 124 GLY A C 1
ATOM 917 O O . GLY A 1 124 ? 3.338 -3.311 -2.888 1.00 77.38 124 GLY A O 1
ATOM 918 N N . ILE A 1 125 ? 1.310 -4.203 -3.292 1.00 81.88 125 ILE A N 1
ATOM 919 C CA . ILE A 1 125 ? 1.445 -4.316 -4.747 1.00 81.88 125 ILE A CA 1
ATOM 920 C C . ILE A 1 125 ? 1.395 -2.939 -5.417 1.00 81.88 125 ILE A C 1
ATOM 922 O O . ILE A 1 125 ? 2.156 -2.667 -6.348 1.00 81.88 125 ILE A O 1
ATOM 926 N N . GLN A 1 126 ? 0.489 -2.070 -4.963 1.00 83.50 126 GLN A N 1
ATOM 927 C CA . GLN A 1 126 ? 0.194 -0.812 -5.643 1.00 83.50 126 GLN A CA 1
ATOM 928 C C . GLN A 1 126 ? 1.422 0.115 -5.781 1.00 83.50 126 GLN A C 1
ATOM 930 O O . GLN A 1 126 ? 1.681 0.566 -6.903 1.00 83.50 126 GLN A O 1
ATOM 935 N N . PRO A 1 127 ? 2.217 0.388 -4.726 1.00 83.50 127 PRO A N 1
ATOM 936 C CA . PRO A 1 127 ? 3.405 1.230 -4.845 1.00 83.50 127 PRO A CA 1
ATOM 937 C C . PRO A 1 127 ? 4.447 0.618 -5.778 1.00 83.50 127 PRO A C 1
ATOM 939 O O . PRO A 1 127 ? 5.066 1.331 -6.554 1.00 83.50 127 PRO A O 1
ATOM 942 N N . VAL A 1 128 ? 4.608 -0.705 -5.788 1.00 86.44 128 VAL A N 1
ATOM 943 C CA . VAL A 1 128 ? 5.573 -1.366 -6.678 1.00 86.44 128 VAL A CA 1
ATOM 944 C C . VAL A 1 128 ? 5.185 -1.211 -8.144 1.00 86.44 128 VAL A C 1
ATOM 946 O O . VAL A 1 128 ? 6.034 -0.863 -8.963 1.00 86.44 128 VAL A O 1
ATOM 949 N N . LEU A 1 129 ? 3.906 -1.398 -8.480 1.00 86.44 129 LEU A N 1
ATOM 950 C CA . LEU A 1 129 ? 3.407 -1.169 -9.839 1.00 86.44 129 LEU A CA 1
ATOM 951 C C . LEU A 1 129 ? 3.541 0.300 -10.260 1.00 86.44 129 LEU A C 1
ATOM 953 O O . LEU A 1 129 ? 3.920 0.581 -11.399 1.00 86.44 129 LEU A O 1
ATOM 957 N N . SER A 1 130 ? 3.281 1.232 -9.339 1.00 86.62 130 SER A N 1
ATOM 958 C CA . SER A 1 130 ? 3.506 2.661 -9.572 1.00 86.62 130 SER A CA 1
ATOM 959 C C . SER A 1 130 ? 4.984 2.944 -9.862 1.00 86.62 130 SER A C 1
ATOM 961 O O . SER A 1 130 ? 5.304 3.587 -10.860 1.00 86.62 130 SER A O 1
ATOM 963 N N . GLY A 1 131 ? 5.896 2.373 -9.072 1.00 85.62 131 GLY A N 1
ATOM 964 C CA . GLY A 1 131 ? 7.342 2.509 -9.249 1.00 85.62 131 GLY A CA 1
ATOM 965 C C . GLY A 1 131 ? 7.829 1.968 -10.588 1.00 85.62 131 GLY A C 1
ATOM 966 O O . GLY A 1 131 ? 8.605 2.629 -11.273 1.00 85.62 131 GLY A O 1
ATOM 967 N N . VAL A 1 132 ? 7.318 0.813 -11.019 1.00 88.38 132 VAL A N 1
ATOM 968 C CA . VAL A 1 132 ? 7.591 0.261 -12.355 1.00 88.38 132 VAL A CA 1
ATOM 969 C C . VAL A 1 132 ? 7.151 1.231 -13.450 1.00 88.38 132 VAL A C 1
ATOM 971 O O . VAL A 1 132 ? 7.928 1.539 -14.351 1.00 88.38 132 VAL A O 1
ATOM 974 N N . ALA A 1 133 ? 5.923 1.745 -13.373 1.00 87.06 133 ALA A N 1
ATOM 975 C CA . ALA A 1 133 ? 5.389 2.644 -14.388 1.00 87.06 133 ALA A CA 1
ATOM 976 C C . ALA A 1 133 ? 6.125 3.997 -14.426 1.00 87.06 133 ALA A C 1
ATOM 978 O O . ALA A 1 133 ? 6.342 4.550 -15.507 1.00 87.06 133 ALA A O 1
ATOM 979 N N . VAL A 1 134 ? 6.571 4.504 -13.272 1.00 87.62 134 VAL A N 1
ATOM 980 C CA . VAL A 1 134 ? 7.460 5.674 -13.185 1.00 87.62 134 VAL A CA 1
ATOM 981 C C . VAL A 1 134 ? 8.818 5.370 -13.823 1.00 87.62 134 VAL A C 1
ATOM 983 O O . VAL A 1 134 ? 9.295 6.179 -14.616 1.00 87.62 134 VAL A O 1
ATOM 986 N N . GLY A 1 135 ? 9.393 4.189 -13.572 1.00 86.25 135 GLY A N 1
ATOM 987 C CA . GLY A 1 135 ? 10.625 3.720 -14.218 1.00 86.25 135 GLY A CA 1
ATOM 988 C C . GLY A 1 135 ? 10.520 3.617 -15.744 1.00 86.25 135 GLY A C 1
ATOM 989 O O . GLY A 1 135 ? 11.493 3.876 -16.445 1.00 86.25 135 GLY A O 1
ATOM 990 N N . CYS A 1 136 ? 9.328 3.324 -16.270 1.00 85.81 136 CYS A N 1
ATOM 991 C CA . CYS A 1 136 ? 9.026 3.342 -17.707 1.00 85.81 136 CYS A CA 1
ATOM 992 C C . CYS A 1 136 ? 8.763 4.751 -18.280 1.00 85.81 136 CYS A C 1
ATOM 994 O O . CYS A 1 136 ? 8.519 4.886 -19.478 1.00 85.81 136 CYS A O 1
ATOM 996 N N . GLY A 1 137 ? 8.754 5.799 -17.450 1.00 87.06 137 GLY A N 1
ATOM 997 C CA . GLY A 1 137 ? 8.451 7.176 -17.856 1.00 87.06 137 GLY A CA 1
ATOM 998 C C . GLY A 1 137 ? 6.957 7.524 -17.917 1.00 87.06 137 GLY A C 1
ATOM 999 O O . GLY A 1 137 ? 6.602 8.630 -18.318 1.00 87.06 137 GLY A O 1
ATOM 1000 N N . TRP A 1 138 ? 6.058 6.636 -17.484 1.00 86.69 138 TRP A N 1
ATOM 1001 C CA . TRP A 1 138 ? 4.596 6.830 -17.538 1.00 86.69 138 TRP A CA 1
ATOM 1002 C C . TRP A 1 138 ? 4.013 7.531 -16.303 1.00 86.69 138 TRP A C 1
ATOM 1004 O O . TRP A 1 138 ? 2.805 7.501 -16.064 1.00 86.69 138 TRP A O 1
ATOM 1014 N N . GLN A 1 139 ? 4.858 8.205 -15.524 1.00 85.12 139 GLN A N 1
ATOM 1015 C CA . GLN A 1 139 ? 4.491 8.857 -14.264 1.00 85.12 139 GLN A CA 1
ATOM 1016 C C . GLN A 1 139 ? 3.281 9.806 -14.368 1.00 85.12 139 GLN A C 1
ATOM 1018 O O . GLN A 1 139 ? 2.464 9.854 -13.451 1.00 85.12 139 GLN A O 1
ATOM 1023 N N . ALA A 1 140 ? 3.124 10.524 -15.488 1.00 84.75 140 ALA A N 1
ATOM 1024 C CA . ALA A 1 140 ? 2.010 11.451 -15.690 1.00 84.75 140 ALA A CA 1
ATOM 1025 C C . ALA A 1 140 ? 0.663 10.723 -15.829 1.00 84.75 140 ALA A C 1
ATOM 1027 O O . ALA A 1 140 ? -0.310 11.099 -15.179 1.00 84.75 140 ALA A O 1
ATOM 1028 N N . LEU A 1 141 ? 0.612 9.648 -16.624 1.00 83.25 141 LEU A N 1
ATOM 1029 C CA . LEU A 1 141 ? -0.598 8.840 -16.803 1.00 83.25 141 LEU A CA 1
ATOM 1030 C C . LEU A 1 141 ? -1.026 8.223 -15.471 1.00 83.25 141 LEU A C 1
ATOM 1032 O O . LEU A 1 141 ? -2.186 8.324 -15.078 1.00 83.25 141 LEU A O 1
ATOM 1036 N N . VAL A 1 142 ? -0.067 7.646 -14.746 1.00 84.12 142 VAL A N 1
ATOM 1037 C CA . VAL A 1 142 ? -0.314 7.027 -13.440 1.00 84.12 142 VAL A CA 1
ATOM 1038 C C . VAL A 1 142 ? -0.837 8.067 -12.446 1.00 84.12 142 VAL A C 1
ATOM 1040 O O . VAL A 1 142 ? -1.778 7.779 -11.711 1.00 84.12 142 VAL A O 1
ATOM 1043 N N . ALA A 1 143 ? -0.309 9.299 -12.466 1.00 83.00 143 ALA A N 1
ATOM 1044 C CA . ALA A 1 143 ? -0.801 10.397 -11.632 1.00 83.00 143 ALA A CA 1
ATOM 1045 C C . ALA A 1 143 ? -2.268 10.757 -11.919 1.00 83.00 143 ALA A C 1
ATOM 1047 O O . ALA A 1 143 ? -3.046 10.883 -10.975 1.00 83.00 143 ALA A O 1
ATOM 1048 N N . TYR A 1 144 ? -2.669 10.865 -13.190 1.00 84.38 144 TYR A N 1
ATOM 1049 C CA . TYR A 1 144 ? -4.064 11.146 -13.551 1.00 84.38 144 TYR A CA 1
ATOM 1050 C C . TYR A 1 144 ? -5.019 10.033 -13.114 1.00 84.38 144 TYR A C 1
ATOM 1052 O O . TYR A 1 144 ? -6.067 10.316 -12.530 1.00 84.38 144 TYR A O 1
ATOM 1060 N N . VAL A 1 145 ? -4.648 8.772 -13.355 1.00 84.25 145 VAL A N 1
ATOM 1061 C CA . VAL A 1 145 ? -5.463 7.612 -12.959 1.00 84.25 145 VAL A CA 1
ATOM 1062 C C . VAL A 1 145 ? -5.633 7.565 -11.442 1.00 84.25 145 VAL A C 1
ATOM 1064 O O . VAL A 1 145 ? -6.742 7.392 -10.950 1.00 84.25 145 VAL A O 1
ATOM 1067 N N . ASN A 1 146 ? -4.557 7.787 -10.693 1.00 82.62 146 ASN A N 1
ATOM 1068 C CA . ASN A 1 146 ? -4.568 7.790 -9.233 1.00 82.62 146 ASN A CA 1
ATOM 1069 C C . ASN A 1 146 ? -5.464 8.898 -8.659 1.00 82.62 146 ASN A C 1
ATOM 1071 O O . ASN A 1 146 ? -6.284 8.614 -7.790 1.00 82.62 146 ASN A O 1
ATOM 1075 N N . VAL A 1 147 ? -5.403 10.121 -9.201 1.00 80.38 147 VAL A N 1
ATOM 1076 C CA . VAL A 1 147 ? -6.317 11.205 -8.798 1.00 80.38 147 VAL A CA 1
ATOM 1077 C C . VAL A 1 147 ? -7.772 10.830 -9.072 1.00 80.38 147 VAL A C 1
ATOM 1079 O O . VAL A 1 147 ? -8.618 10.997 -8.194 1.00 80.38 147 VAL A O 1
ATOM 1082 N N . GLY A 1 148 ? -8.066 10.281 -10.254 1.00 82.12 148 GLY A N 1
ATOM 1083 C CA . GLY A 1 148 ? -9.412 9.823 -10.594 1.00 82.12 148 GLY A CA 1
ATOM 1084 C C . GLY A 1 148 ? -9.916 8.744 -9.634 1.00 82.12 148 GLY A C 1
ATOM 1085 O O . GLY A 1 148 ? -10.999 8.869 -9.066 1.00 82.12 148 GLY A O 1
ATOM 1086 N N . CYS A 1 149 ? -9.113 7.711 -9.387 1.00 80.69 149 CYS A N 1
ATOM 1087 C CA . CYS A 1 149 ? -9.488 6.615 -8.501 1.00 80.69 149 CYS A CA 1
ATOM 1088 C C . CYS A 1 149 ? -9.683 7.074 -7.050 1.00 80.69 149 CYS A C 1
ATOM 1090 O O . CYS A 1 149 ? -10.702 6.739 -6.453 1.00 80.69 149 CYS A O 1
ATOM 1092 N N . TYR A 1 150 ? -8.767 7.859 -6.478 1.00 76.06 150 TYR A N 1
ATOM 1093 C CA . TYR A 1 150 ? -8.877 8.253 -5.071 1.00 76.06 150 TYR A CA 1
ATOM 1094 C C . TYR A 1 150 ? -9.944 9.316 -4.824 1.00 76.06 150 TYR A C 1
ATOM 1096 O O . TYR A 1 150 ? -10.746 9.167 -3.904 1.00 76.06 150 TYR A O 1
ATOM 1104 N N . TYR A 1 151 ? -9.997 10.368 -5.642 1.00 75.88 151 TYR A N 1
ATOM 1105 C CA . TYR A 1 151 ? -10.861 11.516 -5.360 1.00 75.88 151 TYR A CA 1
ATOM 1106 C C . TYR A 1 151 ? -12.262 11.380 -5.956 1.00 75.88 151 TYR A C 1
ATOM 1108 O O . TYR A 1 151 ? -13.227 11.781 -5.312 1.00 75.88 151 TYR A O 1
ATOM 1116 N N . ILE A 1 152 ? -12.397 10.809 -7.158 1.00 77.75 152 ILE A N 1
ATOM 1117 C CA . ILE A 1 152 ? -13.702 10.699 -7.834 1.00 77.75 152 ILE A CA 1
ATOM 1118 C C . ILE A 1 152 ? -14.439 9.432 -7.397 1.00 77.75 152 ILE A C 1
ATOM 1120 O O . ILE A 1 152 ? -15.657 9.452 -7.267 1.00 77.75 152 ILE A O 1
ATOM 1124 N N . VAL A 1 153 ? -13.720 8.334 -7.149 1.00 76.19 153 VAL A N 1
ATOM 1125 C CA . VAL A 1 153 ? -14.337 7.060 -6.743 1.00 76.19 153 VAL A CA 1
ATOM 1126 C C . VAL A 1 153 ? -14.154 6.806 -5.249 1.00 76.19 153 VAL A C 1
ATOM 1128 O O . VAL A 1 153 ? -15.129 6.536 -4.553 1.00 76.19 153 VAL A O 1
ATOM 1131 N N . GLY A 1 154 ? -12.930 6.931 -4.734 1.00 72.12 154 GLY A N 1
ATOM 1132 C CA . GLY A 1 154 ? -12.586 6.576 -3.358 1.00 72.12 154 GLY A CA 1
ATOM 1133 C C . GLY A 1 154 ? -13.307 7.410 -2.299 1.00 72.12 154 GLY A C 1
ATOM 1134 O O . GLY A 1 154 ? -13.855 6.838 -1.361 1.00 72.12 154 GLY A O 1
ATOM 1135 N N . ILE A 1 155 ? -13.338 8.741 -2.440 1.00 72.31 155 ILE A N 1
ATOM 1136 C CA . ILE A 1 155 ? -14.007 9.627 -1.469 1.00 72.31 155 ILE A CA 1
ATOM 1137 C C . ILE A 1 155 ? -15.531 9.407 -1.466 1.00 72.31 155 ILE A C 1
ATOM 1139 O O . ILE A 1 155 ? -16.078 9.170 -0.386 1.00 72.31 155 ILE A O 1
ATOM 1143 N N . PRO A 1 156 ? -16.243 9.407 -2.614 1.00 75.56 156 PRO A N 1
ATOM 1144 C CA . PRO A 1 156 ? -17.684 9.154 -2.614 1.00 75.56 156 PRO A CA 1
ATOM 1145 C C . PRO A 1 156 ? -18.046 7.749 -2.139 1.00 75.56 156 PRO A C 1
ATOM 1147 O O . PRO A 1 156 ? -18.998 7.596 -1.379 1.00 75.56 156 PRO A O 1
ATOM 1150 N N . LEU A 1 157 ? -17.275 6.725 -2.523 1.00 71.62 157 LEU A N 1
ATOM 1151 C CA . LEU A 1 157 ? -17.504 5.361 -2.051 1.00 71.62 157 LEU A CA 1
ATOM 1152 C C . LEU A 1 157 ? -17.282 5.255 -0.536 1.00 71.62 157 LEU A C 1
ATOM 1154 O O . LEU A 1 157 ? -18.093 4.641 0.152 1.00 71.62 157 LEU A O 1
ATOM 1158 N N . GLY A 1 158 ? -16.237 5.898 -0.005 1.00 66.81 158 GLY A N 1
ATOM 1159 C CA . GLY A 1 158 ? -15.979 5.981 1.434 1.00 66.81 158 GLY A CA 1
ATOM 1160 C C . GLY A 1 158 ? -17.113 6.676 2.192 1.00 66.81 158 GLY A C 1
ATOM 1161 O O . GLY A 1 158 ? -17.573 6.163 3.210 1.00 66.81 158 GLY A O 1
ATOM 1162 N N . ALA A 1 159 ? -17.633 7.784 1.659 1.00 68.12 159 ALA A N 1
ATOM 1163 C CA . ALA A 1 159 ? -18.771 8.492 2.241 1.00 68.12 159 ALA A CA 1
ATOM 1164 C C . ALA A 1 159 ? -20.060 7.650 2.208 1.00 68.12 159 ALA A C 1
ATOM 1166 O O . ALA A 1 159 ? -20.769 7.558 3.207 1.00 68.12 159 ALA A O 1
ATOM 1167 N N . VAL A 1 160 ? -20.354 6.976 1.093 1.00 70.00 160 VAL A N 1
ATOM 1168 C CA . VAL A 1 160 ? -21.530 6.096 0.976 1.00 70.00 160 VAL A CA 1
ATOM 1169 C C . VAL A 1 160 ? -21.411 4.890 1.914 1.00 70.00 160 VAL A C 1
ATOM 1171 O O . VAL A 1 160 ? -22.369 4.546 2.604 1.00 70.00 160 VAL A O 1
ATOM 1174 N N . LEU A 1 161 ? -20.241 4.257 2.008 1.00 65.19 161 LEU A N 1
ATOM 1175 C CA . LEU A 1 161 ? -20.035 3.122 2.911 1.00 65.19 161 LEU A CA 1
ATOM 1176 C C . LEU A 1 161 ? -20.102 3.534 4.391 1.00 65.19 161 LEU A C 1
ATOM 1178 O O . LEU A 1 161 ? -20.694 2.813 5.198 1.00 65.19 161 LEU A O 1
ATOM 1182 N N . GLY A 1 162 ? -19.545 4.698 4.737 1.00 63.47 162 GLY A N 1
ATOM 1183 C CA . GLY A 1 162 ? -19.555 5.244 6.094 1.00 63.47 162 GLY A CA 1
ATOM 1184 C C . GLY A 1 162 ? -20.943 5.691 6.555 1.00 63.47 162 GLY A C 1
ATOM 1185 O O . GLY A 1 162 ? -21.410 5.241 7.600 1.00 63.47 162 GLY A O 1
ATOM 1186 N N . PHE A 1 163 ? -21.623 6.523 5.760 1.00 63.34 163 PHE A N 1
ATOM 1187 C CA . PHE A 1 163 ? -22.871 7.181 6.161 1.00 63.34 163 PHE A CA 1
ATOM 1188 C C . PHE A 1 163 ? -24.142 6.454 5.693 1.00 63.34 163 PHE A C 1
ATOM 1190 O O . PHE A 1 163 ? -25.124 6.422 6.430 1.00 63.34 163 PHE A O 1
ATOM 1197 N N . TYR A 1 164 ? -24.150 5.856 4.494 1.00 55.62 164 TYR A N 1
ATOM 1198 C CA . TYR A 1 164 ? -25.363 5.254 3.913 1.00 55.62 164 TYR A CA 1
ATOM 1199 C C . TYR A 1 164 ? -25.515 3.768 4.261 1.00 55.62 164 TYR A C 1
ATOM 1201 O O . TYR A 1 164 ? -26.587 3.334 4.672 1.00 55.62 164 TYR A O 1
ATOM 1209 N N . PHE A 1 165 ? -24.438 2.982 4.157 1.00 55.97 165 PHE A N 1
ATOM 1210 C CA . PHE A 1 165 ? -24.465 1.556 4.515 1.00 55.97 165 PHE A CA 1
ATOM 1211 C C . PHE A 1 165 ? -24.300 1.282 6.014 1.00 55.97 165 PHE A C 1
ATOM 1213 O O . PHE A 1 165 ? -24.358 0.120 6.415 1.00 55.97 165 PHE A O 1
ATOM 1220 N N . LYS A 1 166 ? -24.077 2.319 6.837 1.00 56.72 166 LYS A N 1
ATOM 1221 C CA . LYS A 1 166 ? -23.767 2.191 8.269 1.00 56.72 166 LYS A CA 1
ATOM 1222 C C . LYS A 1 166 ? -22.713 1.105 8.540 1.00 56.72 166 LYS A C 1
ATOM 1224 O O . LYS A 1 166 ? -22.777 0.404 9.541 1.00 56.72 166 LYS A O 1
ATOM 1229 N N . LEU A 1 167 ? -21.714 0.935 7.669 1.00 50.59 167 LEU A N 1
ATOM 1230 C CA . LEU A 1 167 ? -20.616 -0.003 7.936 1.00 50.59 167 LEU A CA 1
ATOM 1231 C C . LEU A 1 167 ? -19.672 0.529 9.025 1.00 50.59 167 LEU A C 1
ATOM 1233 O O . LEU A 1 167 ? -19.021 -0.272 9.691 1.00 50.59 167 LEU A O 1
ATOM 1237 N N . GLY A 1 168 ? -19.698 1.843 9.294 1.00 46.75 168 GLY A N 1
ATOM 1238 C CA . GLY A 1 168 ? -19.202 2.415 10.553 1.00 46.75 168 GLY A CA 1
ATOM 1239 C C . GLY A 1 168 ? -19.930 1.856 11.783 1.00 46.75 168 GLY A C 1
ATOM 1240 O O . GLY A 1 168 ? -19.319 1.652 12.829 1.00 46.75 168 GLY A O 1
ATOM 1241 N N . ALA A 1 169 ? -21.198 1.467 11.626 1.00 42.22 169 ALA A N 1
ATOM 1242 C CA . ALA A 1 169 ? -21.985 0.831 12.666 1.00 42.22 169 ALA A CA 1
ATOM 1243 C C . ALA A 1 169 ? -21.693 -0.666 12.844 1.00 42.22 169 ALA A C 1
ATOM 1245 O O . ALA A 1 169 ? -22.296 -1.257 13.721 1.00 42.22 169 ALA A O 1
ATOM 1246 N N . LYS A 1 170 ? -20.772 -1.322 12.113 1.00 43.94 170 LYS A N 1
ATOM 1247 C CA . LYS A 1 170 ? -20.312 -2.668 12.537 1.00 43.94 170 LYS A CA 1
ATOM 1248 C C . LYS A 1 170 ? -19.500 -2.605 13.832 1.00 43.94 170 LYS A C 1
ATOM 1250 O O . LYS A 1 170 ? -19.617 -3.507 14.655 1.00 43.94 170 LYS A O 1
ATOM 1255 N N . VAL A 1 171 ? -18.761 -1.513 14.045 1.00 42.56 171 VAL A N 1
ATOM 1256 C CA . VAL A 1 171 ? -18.149 -1.184 15.344 1.00 42.56 171 VAL A CA 1
ATOM 1257 C C . VAL A 1 171 ? -19.245 -0.898 16.377 1.00 42.56 171 VAL A C 1
ATOM 1259 O O . VAL A 1 171 ? -19.184 -1.377 17.505 1.00 42.56 171 VAL A O 1
ATOM 1262 N N . GLU A 1 172 ? -20.313 -0.211 15.969 1.00 37.03 172 GLU A N 1
ATOM 1263 C CA . GLU A 1 172 ? -21.484 0.056 16.811 1.00 37.03 172 GLU A CA 1
ATOM 1264 C C . GLU A 1 172 ? -22.336 -1.195 17.095 1.00 37.03 172 GLU A C 1
ATOM 1266 O O . GLU A 1 172 ? -22.926 -1.296 18.157 1.00 37.03 172 GLU A O 1
ATOM 1271 N N . GLU A 1 173 ? -22.385 -2.183 16.199 1.00 40.81 173 GLU A N 1
ATOM 1272 C CA . GLU A 1 173 ? -23.118 -3.449 16.324 1.00 40.81 173 GLU A CA 1
ATOM 1273 C C . GLU A 1 173 ? -22.317 -4.452 17.169 1.00 40.81 173 GLU A C 1
ATOM 1275 O O . GLU A 1 173 ? -22.899 -5.191 17.968 1.00 40.81 173 GLU A O 1
ATOM 1280 N N . ALA A 1 174 ? -20.981 -4.409 17.083 1.00 41.00 174 ALA A N 1
ATOM 1281 C CA . ALA A 1 174 ? -20.078 -5.028 18.051 1.00 41.00 174 ALA A CA 1
ATOM 1282 C C . ALA A 1 174 ? -20.239 -4.398 19.451 1.00 41.00 174 ALA A C 1
ATOM 1284 O O . ALA A 1 174 ? -20.329 -5.134 20.436 1.00 41.00 174 ALA A O 1
ATOM 1285 N N . MET A 1 175 ? -20.404 -3.070 19.540 1.00 40.94 175 MET A N 1
ATOM 1286 C CA . MET A 1 175 ? -20.719 -2.347 20.783 1.00 40.94 175 MET A CA 1
ATOM 1287 C C . MET A 1 175 ? -22.140 -2.606 21.298 1.00 40.94 175 MET A C 1
ATOM 1289 O O . MET A 1 175 ? -22.310 -2.852 22.480 1.00 40.94 175 MET A O 1
ATOM 1293 N N . LYS A 1 176 ? -23.175 -2.678 20.455 1.00 45.25 176 LYS A N 1
ATOM 1294 C CA . LYS A 1 176 ? -24.553 -3.024 20.866 1.00 45.25 176 LYS A CA 1
ATOM 1295 C C . LYS A 1 176 ? -24.634 -4.448 21.406 1.00 45.25 176 LYS A C 1
ATOM 1297 O O . LYS A 1 176 ? -25.449 -4.756 22.275 1.00 45.25 176 LYS A O 1
ATOM 1302 N N . ARG A 1 177 ? -23.773 -5.331 20.892 1.00 42.91 177 ARG A N 1
ATOM 1303 C CA . ARG A 1 177 ? -23.574 -6.678 21.427 1.00 42.91 177 ARG A CA 1
ATOM 1304 C C . ARG A 1 177 ? -22.811 -6.675 22.751 1.00 42.91 177 ARG A C 1
ATOM 1306 O O . ARG A 1 177 ? -23.058 -7.595 23.516 1.00 42.91 177 ARG A O 1
ATOM 1313 N N . LEU A 1 178 ? -21.963 -5.682 23.033 1.00 41.25 178 LEU A N 1
ATOM 1314 C CA . LEU A 1 178 ? -21.190 -5.514 24.277 1.00 41.25 178 LEU A CA 1
ATOM 1315 C C . LEU A 1 178 ? -21.915 -4.715 25.373 1.00 41.25 178 LEU A C 1
ATOM 1317 O O . LEU A 1 178 ? -21.836 -5.111 26.527 1.00 41.25 178 LEU A O 1
ATOM 1321 N N . GLY A 1 179 ? -22.707 -3.693 25.042 1.00 36.62 179 GLY A N 1
ATOM 1322 C CA . GLY A 1 179 ? -23.585 -2.998 25.993 1.00 36.62 179 GLY A CA 1
ATOM 1323 C C . GLY A 1 179 ? -24.618 -3.949 26.609 1.00 36.62 179 GLY A C 1
ATOM 1324 O O . GLY A 1 179 ? -24.946 -3.861 27.783 1.00 36.62 179 GLY A O 1
ATOM 1325 N N . ARG A 1 180 ? -25.004 -4.993 25.861 1.00 37.41 180 ARG A N 1
ATOM 1326 C CA . ARG A 1 180 ? -25.794 -6.132 26.365 1.00 37.41 180 ARG A CA 1
ATOM 1327 C C . ARG A 1 180 ? -25.069 -7.009 27.399 1.00 37.41 180 ARG A C 1
ATOM 1329 O O . ARG A 1 180 ? -25.715 -7.847 28.027 1.00 37.41 180 ARG A O 1
ATOM 1336 N N . TRP A 1 181 ? -23.746 -6.884 27.520 1.00 38.91 181 TRP A N 1
ATOM 1337 C CA . TRP A 1 181 ? -22.922 -7.519 28.556 1.00 38.91 181 TRP A CA 1
ATOM 1338 C C . TRP A 1 181 ? -22.586 -6.560 29.706 1.00 38.91 181 TRP A C 1
ATOM 1340 O O . TRP A 1 181 ? -22.434 -7.037 30.828 1.00 38.91 181 TRP A O 1
ATOM 1350 N N . GLU A 1 182 ? -22.530 -5.245 29.474 1.00 39.38 182 GLU A N 1
ATOM 1351 C CA . GLU A 1 182 ? -22.451 -4.248 30.556 1.00 39.38 182 GLU A CA 1
ATOM 1352 C C . GLU A 1 182 ? -23.746 -4.181 31.377 1.00 39.38 182 GLU A C 1
ATOM 1354 O O . GLU A 1 182 ? -23.670 -4.132 32.602 1.00 39.38 182 GLU A O 1
ATOM 1359 N N . ASP A 1 183 ? -24.916 -4.367 30.753 1.00 39.56 183 ASP A N 1
ATOM 1360 C CA . ASP A 1 183 ? -26.208 -4.513 31.454 1.00 39.56 183 ASP A CA 1
ATOM 1361 C C . ASP A 1 183 ? -26.300 -5.774 32.343 1.00 39.56 183 ASP A C 1
ATOM 1363 O O . ASP A 1 183 ? -27.270 -5.959 33.077 1.00 39.56 183 ASP A O 1
ATOM 1367 N N . LYS A 1 184 ? -25.302 -6.670 32.298 1.00 38.22 184 LYS A N 1
ATOM 1368 C CA . LYS A 1 184 ? -25.196 -7.829 33.202 1.00 38.22 184 LYS A CA 1
ATOM 1369 C C . LYS A 1 184 ? -24.243 -7.625 34.380 1.00 38.22 184 LYS A C 1
ATOM 1371 O O . LYS A 1 184 ? -24.066 -8.560 35.161 1.00 38.22 184 LYS A O 1
ATOM 1376 N N . LYS A 1 185 ? -23.666 -6.435 34.560 1.00 37.22 185 LYS A N 1
ATOM 1377 C CA . LYS A 1 185 ? -22.971 -6.069 35.803 1.00 37.22 185 LYS A CA 1
ATOM 1378 C C . LYS A 1 185 ? -23.908 -5.266 36.711 1.00 37.22 185 LYS A C 1
ATOM 1380 O O . LYS A 1 185 ? -23.744 -4.067 36.896 1.00 37.22 185 LYS A O 1
ATOM 1385 N N . GLU A 1 186 ? -24.898 -5.948 37.286 1.00 37.31 186 GLU A N 1
ATOM 1386 C CA . GLU A 1 186 ? -25.598 -5.467 38.486 1.00 37.31 186 GLU A CA 1
ATOM 1387 C C . GLU A 1 186 ? -24.668 -5.525 39.727 1.00 37.31 186 GLU A C 1
ATOM 1389 O O . GLU A 1 186 ? -23.618 -6.174 39.693 1.00 37.31 186 GLU A O 1
ATOM 1394 N N . PRO A 1 187 ? -24.990 -4.784 40.802 1.00 41.03 187 PRO A N 1
A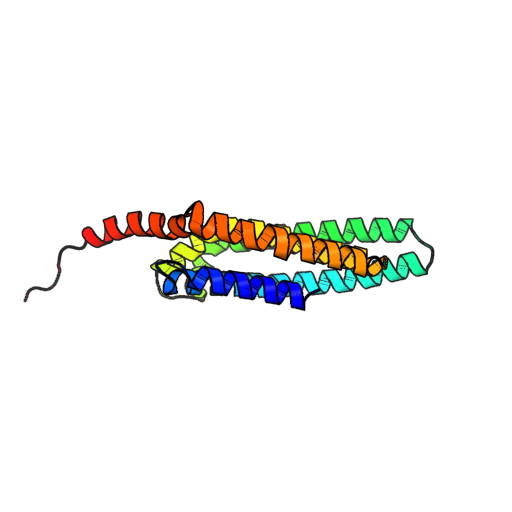TOM 1395 C CA . PRO A 1 187 ? -24.087 -3.835 41.434 1.00 41.03 187 PRO A CA 1
ATOM 1396 C C . PRO A 1 187 ? -23.348 -4.449 42.623 1.00 41.03 187 PRO A C 1
ATOM 1398 O O . PRO A 1 187 ? -23.955 -4.998 43.540 1.00 41.03 187 PRO A O 1
ATOM 1401 N N . LEU A 1 188 ? -22.033 -4.273 42.670 1.00 41.00 188 LEU A N 1
ATOM 1402 C CA . LEU A 1 188 ? -21.262 -4.468 43.891 1.00 41.00 188 LEU A CA 1
ATOM 1403 C C . LEU A 1 188 ? -20.704 -3.115 44.290 1.00 41.00 188 LEU A C 1
ATOM 1405 O O . LEU A 1 188 ? -19.699 -2.682 43.737 1.00 41.00 188 LEU A O 1
ATOM 1409 N N . LEU A 1 189 ? -21.445 -2.447 45.175 1.00 40.44 189 LEU A N 1
ATOM 1410 C CA . LEU A 1 189 ? -20.976 -1.712 46.355 1.00 40.44 189 LEU A CA 1
ATOM 1411 C C . LEU A 1 189 ? -22.160 -0.889 46.893 1.00 40.44 189 LEU A C 1
ATOM 1413 O O . LEU A 1 189 ? -22.327 0.294 46.601 1.00 40.44 189 LEU A O 1
ATOM 1417 N N . LYS A 1 190 ? -23.022 -1.571 47.654 1.00 33.00 190 LYS A N 1
ATOM 1418 C CA . LYS A 1 190 ? -23.689 -0.963 48.803 1.00 33.00 190 LYS A CA 1
ATOM 1419 C C . LYS A 1 190 ? -22.961 -1.467 50.045 1.00 33.00 190 LYS A C 1
ATOM 1421 O O . LYS A 1 190 ? -22.678 -2.663 50.117 1.00 33.00 190 LYS A O 1
ATOM 1426 N N . ASP A 1 191 ? -22.746 -0.513 50.944 1.00 37.75 191 ASP A N 1
ATOM 1427 C CA . ASP A 1 191 ? -22.124 -0.558 52.273 1.00 37.75 191 ASP A CA 1
ATOM 1428 C C . ASP A 1 191 ? -20.590 -0.469 52.313 1.00 37.75 191 ASP A C 1
ATOM 1430 O O . ASP A 1 191 ? -19.887 -1.440 51.955 1.00 37.75 191 ASP A O 1
#

Organism: NCBI:txid561372

Sequence (191 aa):
MLCLEAWYFQILVLLAGLLENPEVALDSLSICITVLGWVFMISVGFNAAASVRVGNELGAGHPKAAAFSVVMVTSISFIISVIVAIIVLVLRDVISYAFTEGEVVAKAVSDMCPLLAVTLVLNGIQPVLSGVAVGCGWQALVAYVNVGCYYIVGIPLGAVLGFYFKLGAKVEEAMKRLGRWEDKKEPLLKD

Foldseek 3Di:
DVVLVVVLVVLLLVLCCPDPDNPLSNLLVVLLVVLLVVLLVVLLVLLQVLLVQLLVCVVVVNVVSSVVSLVVSLVVLLVVLLVSLVVCLVCLQVSLVVRDPDPLSSVVNNVCSVVSSVVSSVSSRVSNVQSSCVSVVNNVVNVVVVCCCSPVPVSVVSNCVVPVVVVVCVSVVVVVVVVVVVVVPDDPDDD

InterPro domains:
  IPR002528 Multi antimicrobial extrusion protein [PF01554] (2-159)

Secondary structure (DSSP, 8-state):
-HHHHHHHHHHHHHHHTTSSSHHHHHHHHHHHHHHHHHHHHHHHHHHHHHHHHHHHHHHTT-HHHHHHHHHHHHHHHHHHHHHHHHHHHHTHHHHHHHH-S-HHHHHHHHHHHHHHHHHHHHHHHHHHHHHHHHHTT-HHHHHHHHHIIIIIIIHHHHHIIIIIS-TTHHHHHHHHHHHHHHTT-------

Radius of gyration: 20.73 Å; chains: 1; bounding box: 46×28×77 Å